Protein AF-A0A971BVF4-F1 (afdb_monomer_lite)

Structure (mmCIF, N/CA/C/O backbone):
data_AF-A0A971BVF4-F1
#
_entry.id   AF-A0A971BVF4-F1
#
loop_
_atom_site.group_PDB
_atom_site.id
_atom_site.type_symbol
_atom_site.label_atom_id
_atom_site.label_alt_id
_atom_site.label_comp_id
_atom_site.label_asym_id
_atom_site.label_entity_id
_atom_site.label_seq_id
_atom_site.pdbx_PDB_ins_code
_atom_site.Cartn_x
_atom_site.Cartn_y
_atom_site.Cartn_z
_atom_site.occupancy
_atom_site.B_iso_or_equiv
_atom_site.auth_seq_id
_atom_site.auth_comp_id
_atom_site.auth_asym_id
_atom_site.auth_atom_id
_atom_site.pdbx_PDB_model_num
ATOM 1 N N . MET A 1 1 ? 71.864 -18.886 -75.510 1.00 40.59 1 MET A N 1
ATOM 2 C CA . MET A 1 1 ? 71.860 -17.401 -75.535 1.00 40.59 1 MET A CA 1
ATOM 3 C C . MET A 1 1 ? 70.517 -16.907 -76.077 1.00 40.59 1 MET A C 1
ATOM 5 O O . MET A 1 1 ? 70.045 -17.516 -77.025 1.00 40.59 1 MET A O 1
ATOM 9 N N . LYS A 1 2 ? 69.995 -15.793 -75.513 1.00 36.41 2 LYS A N 1
ATOM 10 C CA . LYS A 1 2 ? 68.760 -15.009 -75.834 1.00 36.41 2 LYS A CA 1
ATOM 11 C C . LYS A 1 2 ? 67.453 -15.554 -75.195 1.00 36.41 2 LYS A C 1
ATOM 13 O O . LYS A 1 2 ? 66.981 -16.590 -75.629 1.00 36.41 2 LYS A O 1
ATOM 18 N N . ARG A 1 3 ? 66.976 -15.104 -74.014 1.00 38.75 3 ARG A N 1
ATOM 19 C CA . ARG A 1 3 ? 66.373 -13.823 -73.508 1.00 38.75 3 ARG A CA 1
ATOM 20 C C . ARG A 1 3 ? 64.924 -13.513 -73.981 1.00 38.75 3 ARG A C 1
ATOM 22 O O . ARG A 1 3 ? 64.780 -13.162 -75.140 1.00 38.75 3 ARG A O 1
ATOM 29 N N . PHE A 1 4 ? 63.984 -13.506 -73.000 1.00 39.56 4 PHE A N 1
ATOM 30 C CA . PHE A 1 4 ? 62.908 -12.510 -72.666 1.00 39.56 4 PHE A CA 1
ATOM 31 C C . PHE A 1 4 ? 61.810 -12.190 -73.731 1.00 39.56 4 PHE A C 1
ATOM 33 O O . PHE A 1 4 ? 62.137 -12.166 -74.902 1.00 39.56 4 PHE A O 1
ATOM 40 N N . ILE A 1 5 ? 60.504 -11.898 -73.516 1.00 43.62 5 ILE A N 1
ATOM 41 C CA . ILE A 1 5 ? 59.555 -11.421 -72.460 1.00 43.62 5 ILE A CA 1
ATOM 42 C C . ILE A 1 5 ? 58.116 -11.751 -72.960 1.00 43.62 5 ILE A C 1
ATOM 44 O O . ILE A 1 5 ? 57.929 -11.835 -74.171 1.00 43.62 5 ILE A O 1
ATOM 48 N N . GLY A 1 6 ? 57.080 -11.802 -72.098 1.00 34.62 6 GLY A N 1
ATOM 49 C CA . GLY A 1 6 ? 55.703 -11.499 -72.558 1.00 34.62 6 GLY A CA 1
ATOM 50 C C . GLY A 1 6 ? 54.519 -11.950 -71.691 1.00 34.62 6 GLY A C 1
ATOM 51 O O . GLY A 1 6 ? 54.042 -13.065 -71.814 1.00 34.62 6 GLY A O 1
ATOM 52 N N . PHE A 1 7 ? 54.015 -11.044 -70.855 1.00 43.62 7 PHE A N 1
ATOM 53 C CA . PHE A 1 7 ? 52.972 -11.187 -69.826 1.00 43.62 7 PHE A CA 1
ATOM 54 C C . PHE A 1 7 ? 51.521 -11.072 -70.374 1.00 43.62 7 PHE A C 1
ATOM 56 O O . PHE A 1 7 ? 51.298 -10.295 -71.298 1.00 43.62 7 PHE A O 1
ATOM 63 N N . ARG A 1 8 ? 50.542 -11.696 -69.678 1.00 43.84 8 ARG A N 1
ATOM 64 C CA . ARG A 1 8 ? 49.154 -11.234 -69.338 1.00 43.84 8 ARG A CA 1
ATOM 65 C C . ARG A 1 8 ? 48.013 -12.183 -69.732 1.00 43.84 8 ARG A C 1
ATOM 67 O O . ARG A 1 8 ? 47.685 -12.299 -70.905 1.00 43.84 8 ARG A O 1
ATOM 74 N N . LYS A 1 9 ? 47.300 -12.682 -68.707 1.00 42.84 9 LYS A N 1
ATOM 75 C CA . LYS A 1 9 ? 45.837 -12.521 -68.501 1.00 42.84 9 LYS A CA 1
ATOM 76 C C . LYS A 1 9 ? 45.394 -13.123 -67.141 1.00 42.84 9 LYS A C 1
ATOM 78 O O . LYS A 1 9 ? 45.068 -14.302 -67.091 1.00 42.84 9 LYS A O 1
ATOM 83 N N . PRO A 1 10 ? 45.295 -12.330 -66.054 1.00 46.53 10 PRO A N 1
ATOM 84 C CA . PRO A 1 10 ? 44.515 -12.691 -64.873 1.00 46.53 10 PRO A CA 1
ATOM 85 C C . PRO A 1 10 ? 43.363 -11.685 -64.717 1.00 46.53 10 PRO A C 1
ATOM 87 O O . PRO A 1 10 ? 43.455 -10.746 -63.939 1.00 46.53 10 PRO A O 1
ATOM 90 N N . ALA A 1 11 ? 42.305 -11.811 -65.522 1.00 51.66 11 ALA A N 1
ATOM 91 C CA . ALA A 1 11 ? 41.137 -10.917 -65.429 1.00 51.66 11 ALA A CA 1
ATOM 92 C C . ALA A 1 11 ? 39.846 -11.656 -65.034 1.00 51.66 11 ALA A C 1
ATOM 94 O O . ALA A 1 11 ? 38.976 -11.068 -64.403 1.00 51.66 11 ALA A O 1
ATOM 95 N N . ALA A 1 12 ? 39.734 -12.955 -65.333 1.00 48.94 12 ALA A N 1
ATOM 96 C CA . ALA A 1 12 ? 38.502 -13.712 -65.101 1.00 48.94 12 ALA A CA 1
ATOM 97 C C . ALA A 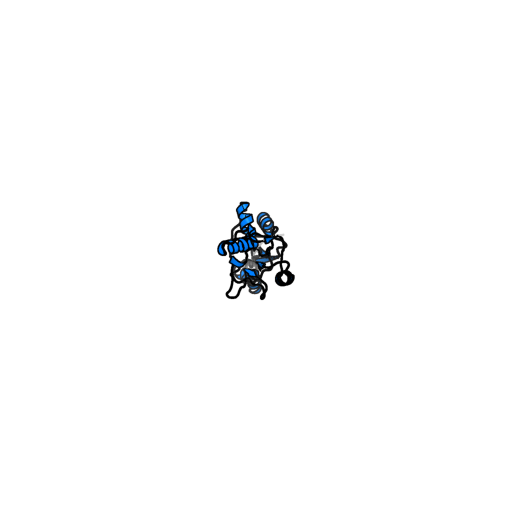1 12 ? 38.336 -14.206 -63.647 1.00 48.94 12 ALA A C 1
ATOM 99 O O . ALA A 1 12 ? 37.228 -14.176 -63.121 1.00 48.94 12 ALA A O 1
ATOM 100 N N . CYS A 1 13 ? 39.420 -14.580 -62.952 1.00 46.50 13 CYS A N 1
ATOM 101 C CA . CYS A 1 13 ? 39.338 -15.014 -61.546 1.00 46.50 13 CYS A CA 1
ATOM 102 C C . CYS A 1 13 ? 39.097 -13.864 -60.553 1.00 46.50 13 CYS A C 1
ATOM 104 O O . CYS A 1 13 ? 38.611 -14.105 -59.452 1.00 46.50 13 CYS A O 1
ATOM 106 N N . ALA A 1 14 ? 39.409 -12.620 -60.927 1.00 50.75 14 ALA A N 1
ATOM 107 C CA . ALA A 1 14 ? 39.262 -11.472 -60.032 1.00 50.75 14 ALA A CA 1
ATOM 108 C C . ALA A 1 14 ? 37.794 -11.029 -59.870 1.00 50.75 14 ALA A C 1
ATOM 110 O O . ALA A 1 14 ? 37.408 -10.591 -58.788 1.00 50.75 14 ALA A O 1
ATOM 111 N N . LEU A 1 15 ? 36.953 -11.191 -60.902 1.00 49.50 15 LEU A N 1
ATOM 112 C CA . LEU A 1 15 ? 35.537 -10.804 -60.826 1.00 49.50 15 LEU A CA 1
ATOM 113 C C . LEU A 1 15 ? 34.677 -11.791 -60.019 1.00 49.50 15 LEU A C 1
ATOM 115 O O . LEU A 1 15 ? 33.782 -11.361 -59.297 1.00 49.50 15 LEU A O 1
ATOM 119 N N . LEU A 1 16 ? 34.968 -13.094 -60.085 1.00 51.50 16 LEU A N 1
ATOM 120 C CA . LEU A 1 16 ? 34.249 -14.114 -59.304 1.00 51.50 16 LEU A CA 1
ATOM 121 C C . LEU A 1 16 ? 34.609 -14.067 -57.809 1.00 51.50 16 LEU A C 1
ATOM 123 O O . LEU A 1 16 ? 33.738 -14.253 -56.962 1.00 51.50 16 LEU A O 1
ATOM 127 N N . ALA A 1 17 ? 35.861 -13.734 -57.476 1.00 54.75 17 ALA A N 1
ATOM 128 C CA . ALA A 1 17 ? 36.283 -13.523 -56.091 1.00 54.75 17 ALA A CA 1
ATOM 129 C C . ALA A 1 17 ? 35.680 -12.243 -55.475 1.00 54.75 17 ALA A C 1
ATOM 131 O O . ALA A 1 17 ? 35.342 -12.230 -54.293 1.00 54.75 17 ALA A O 1
ATOM 132 N N . GLY A 1 18 ? 35.487 -11.186 -56.275 1.00 52.28 18 GLY A N 1
ATOM 133 C CA . GLY A 1 18 ? 34.887 -9.927 -55.817 1.00 52.28 18 GLY A CA 1
ATOM 134 C C . GLY A 1 18 ? 33.408 -10.051 -55.429 1.00 52.28 18 GLY A C 1
ATOM 135 O O . GLY A 1 18 ? 32.982 -9.462 -54.437 1.00 52.28 18 GLY A O 1
ATOM 136 N N . PHE A 1 19 ? 32.634 -10.864 -56.155 1.00 54.56 19 PHE A N 1
ATOM 137 C CA . PHE A 1 19 ? 31.208 -11.059 -55.866 1.00 54.56 19 PHE A CA 1
ATOM 138 C C . PHE A 1 19 ? 30.973 -11.956 -54.635 1.00 54.56 19 PHE A C 1
ATOM 140 O O . PHE A 1 19 ? 30.069 -11.701 -53.841 1.00 54.56 19 PHE A O 1
ATOM 147 N N . ALA A 1 20 ? 31.841 -12.950 -54.412 1.00 55.88 20 ALA A N 1
ATOM 148 C CA . ALA A 1 20 ? 31.806 -13.788 -53.211 1.00 55.88 20 ALA A CA 1
ATOM 149 C C . ALA A 1 20 ? 32.174 -13.007 -51.931 1.00 55.88 20 ALA A C 1
ATOM 151 O O . ALA A 1 20 ? 31.591 -13.248 -50.874 1.00 55.88 20 ALA A O 1
ATOM 152 N N . LEU A 1 21 ? 33.080 -12.023 -52.022 1.00 54.62 21 LEU A N 1
ATOM 153 C CA . LEU A 1 21 ? 33.442 -11.168 -50.884 1.00 54.62 21 LEU A CA 1
ATOM 154 C C . LEU A 1 21 ? 32.342 -10.149 -50.528 1.00 54.62 21 LEU A C 1
ATOM 156 O O . LEU A 1 21 ? 32.157 -9.842 -49.352 1.00 54.62 21 LEU A O 1
ATOM 160 N N . MET A 1 22 ? 31.572 -9.666 -51.511 1.00 53.41 22 MET A N 1
ATOM 161 C CA . MET A 1 22 ? 30.405 -8.804 -51.261 1.00 53.41 22 MET A CA 1
ATOM 162 C C . MET A 1 22 ? 29.230 -9.557 -50.620 1.00 5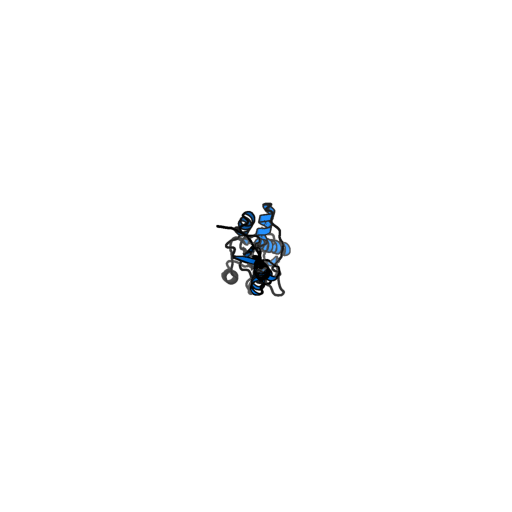3.41 22 MET A C 1
ATOM 164 O O . MET A 1 22 ? 28.523 -8.982 -49.794 1.00 53.41 22 MET A O 1
ATOM 168 N N . LEU A 1 23 ? 29.052 -10.846 -50.927 1.00 52.19 23 LEU A N 1
ATOM 169 C CA . LEU A 1 23 ? 28.037 -11.693 -50.286 1.00 52.19 23 LEU A CA 1
ATOM 170 C C . LEU A 1 23 ? 28.394 -12.055 -48.832 1.00 52.19 23 LEU A C 1
ATOM 172 O O . LEU A 1 23 ? 27.497 -12.110 -47.993 1.00 52.19 23 LEU A O 1
ATOM 176 N N . LEU A 1 24 ? 29.681 -12.211 -48.490 1.00 51.84 24 LEU A N 1
ATOM 177 C CA . LEU A 1 24 ? 30.106 -12.397 -47.091 1.00 51.84 24 LEU A CA 1
ATOM 178 C C . LEU A 1 24 ? 30.066 -11.103 -46.258 1.00 51.84 24 LEU A C 1
ATOM 180 O O . LEU A 1 24 ? 29.841 -11.168 -45.051 1.00 51.84 24 LEU A O 1
ATOM 184 N N . ALA A 1 25 ? 30.228 -9.929 -46.875 1.00 52.81 25 ALA A N 1
ATOM 185 C CA . ALA A 1 25 ? 30.119 -8.646 -46.173 1.00 52.81 25 ALA A CA 1
ATOM 186 C C . ALA A 1 25 ? 28.668 -8.291 -45.784 1.00 52.81 25 ALA A C 1
ATOM 188 O O . ALA A 1 25 ? 28.454 -7.588 -44.797 1.00 52.81 25 ALA A O 1
ATOM 189 N N . GLY A 1 26 ? 27.668 -8.811 -46.509 1.00 49.06 26 GLY A N 1
ATOM 190 C CA . GLY A 1 26 ? 26.247 -8.627 -46.184 1.00 49.06 26 GLY A CA 1
ATOM 191 C C . GLY A 1 26 ? 25.760 -9.450 -44.983 1.00 49.06 26 GLY A C 1
ATOM 192 O O . GLY A 1 26 ? 24.820 -9.042 -44.306 1.00 49.06 26 GLY A O 1
ATOM 193 N N . ALA A 1 27 ? 26.416 -10.573 -44.673 1.00 50.16 27 ALA A N 1
ATOM 194 C CA . ALA A 1 27 ? 26.034 -11.460 -43.568 1.00 50.16 27 ALA A CA 1
ATOM 195 C C . ALA A 1 27 ? 26.633 -11.053 -42.206 1.00 50.16 27 ALA A C 1
ATOM 197 O O . ALA A 1 27 ? 26.164 -11.499 -41.162 1.00 50.16 27 ALA A O 1
ATOM 198 N N . ALA A 1 28 ? 27.648 -10.182 -42.187 1.00 44.81 28 ALA A N 1
ATOM 199 C CA . ALA A 1 28 ? 28.342 -9.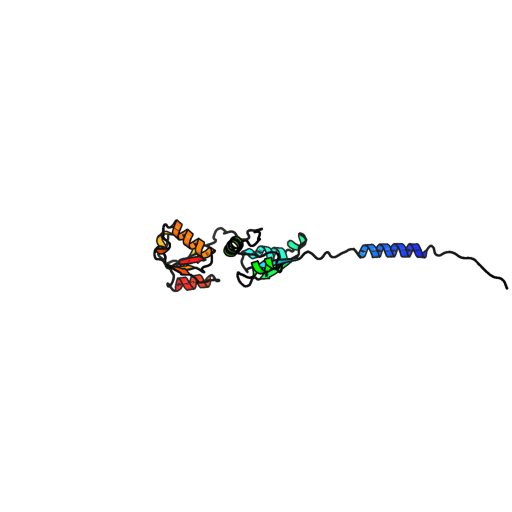783 -40.959 1.00 44.81 28 ALA A CA 1
ATOM 200 C C . ALA A 1 28 ? 27.649 -8.645 -40.180 1.00 44.81 28 ALA A C 1
ATOM 202 O O . ALA A 1 28 ? 28.113 -8.261 -39.108 1.00 44.81 28 ALA A O 1
ATOM 203 N N . CYS A 1 29 ? 26.538 -8.109 -40.694 1.00 44.50 29 CYS A N 1
ATOM 204 C CA . CYS A 1 29 ? 25.816 -6.995 -40.079 1.00 44.50 29 CYS A CA 1
ATOM 205 C C . CYS A 1 29 ? 24.433 -7.385 -39.538 1.00 44.50 29 CYS A C 1
ATOM 207 O O . CYS A 1 29 ? 23.559 -6.538 -39.402 1.00 44.50 29 CYS A O 1
ATOM 209 N N . THR A 1 30 ? 24.222 -8.639 -39.138 1.00 49.09 30 THR A N 1
ATOM 210 C CA . THR A 1 30 ? 23.215 -8.923 -38.105 1.00 49.09 30 THR A CA 1
ATOM 211 C C . THR A 1 30 ? 23.895 -8.757 -36.754 1.00 49.09 30 THR A C 1
ATOM 213 O O . THR A 1 30 ? 24.223 -9.718 -36.063 1.00 49.09 30 THR A O 1
ATOM 216 N N . ARG A 1 31 ? 24.173 -7.501 -36.388 1.00 50.69 31 ARG A N 1
ATOM 217 C CA . ARG A 1 31 ? 24.568 -7.169 -35.022 1.00 50.69 31 ARG A CA 1
ATOM 218 C C . ARG A 1 31 ? 23.340 -7.448 -34.169 1.00 50.69 31 ARG A C 1
ATOM 220 O O . ARG A 1 31 ? 22.417 -6.638 -34.159 1.00 50.69 31 ARG A O 1
ATOM 227 N N . ASN A 1 32 ? 23.302 -8.622 -33.539 1.00 58.59 32 ASN A N 1
ATOM 228 C CA . ASN A 1 32 ? 22.315 -8.945 -32.520 1.00 58.59 32 ASN A CA 1
ATOM 229 C C . ASN A 1 32 ? 22.484 -7.875 -31.438 1.00 58.59 32 ASN A C 1
ATOM 231 O O . ASN A 1 32 ? 23.474 -7.867 -30.706 1.00 58.59 32 ASN A O 1
ATOM 235 N N . LYS A 1 33 ? 21.646 -6.842 -31.496 1.00 71.31 33 LYS A N 1
ATOM 236 C CA . LYS A 1 33 ? 21.814 -5.639 -30.693 1.00 71.31 33 LYS A CA 1
ATOM 237 C C . LYS A 1 33 ? 21.341 -6.037 -29.306 1.00 71.31 33 LYS A C 1
ATOM 239 O O . LYS A 1 33 ? 20.139 -6.143 -29.090 1.00 71.31 33 LYS A O 1
ATOM 244 N N . GLU A 1 34 ? 22.285 -6.359 -28.422 1.00 84.38 34 GLU A N 1
ATOM 245 C CA . GLU A 1 34 ? 21.962 -6.673 -27.033 1.00 84.38 34 GLU A CA 1
ATOM 246 C C . GLU A 1 34 ? 21.104 -5.541 -26.477 1.00 84.38 34 GLU A C 1
ATOM 248 O O . GLU A 1 34 ? 21.482 -4.365 -26.531 1.00 84.38 34 GLU A O 1
ATOM 253 N N . LEU A 1 35 ? 19.899 -5.900 -26.036 1.00 90.81 35 LEU A N 1
ATOM 254 C CA . LEU A 1 35 ? 18.949 -4.927 -25.531 1.00 90.81 35 LEU A CA 1
ATOM 255 C C . LEU A 1 35 ? 19.504 -4.311 -24.240 1.00 90.81 35 LEU A C 1
ATOM 257 O O . LEU A 1 35 ? 20.046 -5.044 -23.404 1.00 90.81 35 LEU A O 1
ATOM 261 N N . PRO A 1 36 ? 19.359 -2.988 -24.045 1.00 94.62 36 PRO A N 1
ATOM 262 C CA . PRO A 1 36 ? 19.696 -2.358 -22.779 1.00 94.62 36 PRO A CA 1
ATOM 263 C C . PRO A 1 36 ? 18.920 -3.019 -21.637 1.00 94.62 36 PRO A C 1
ATOM 265 O O . PRO A 1 36 ? 17.723 -3.294 -21.751 1.00 94.62 36 PRO A O 1
ATOM 268 N N . VAL A 1 37 ? 19.628 -3.274 -20.537 1.00 94.44 37 VAL A N 1
ATOM 269 C CA . VAL A 1 37 ? 19.093 -3.981 -19.372 1.00 94.44 37 VAL A CA 1
ATOM 270 C C . VAL A 1 37 ? 18.600 -2.978 -18.343 1.00 94.44 37 VAL A C 1
ATOM 272 O O . VAL A 1 37 ? 19.369 -2.136 -17.880 1.00 94.44 37 VAL A O 1
ATOM 275 N N . VAL A 1 38 ? 17.335 -3.101 -17.958 1.00 94.38 38 VAL A N 1
ATOM 276 C CA . VAL A 1 38 ? 16.725 -2.361 -16.855 1.00 94.38 38 VAL A CA 1
ATOM 277 C C . VAL A 1 38 ? 16.592 -3.308 -15.669 1.00 94.38 38 VAL A C 1
ATOM 279 O O . VAL A 1 38 ? 15.795 -4.245 -15.699 1.00 94.38 38 VAL A O 1
ATOM 282 N N . ARG A 1 39 ? 17.378 -3.064 -14.617 1.00 93.69 39 ARG A N 1
ATOM 283 C CA . ARG A 1 39 ? 17.301 -3.825 -13.366 1.00 93.69 39 ARG A CA 1
ATOM 284 C C . ARG A 1 39 ? 16.235 -3.203 -12.472 1.00 93.69 39 ARG A C 1
ATOM 286 O O . ARG A 1 39 ? 16.376 -2.056 -12.039 1.00 93.69 39 ARG A O 1
ATOM 293 N N . LEU A 1 40 ? 15.166 -3.952 -12.229 1.00 91.94 40 LEU A N 1
ATOM 294 C CA . LEU A 1 40 ? 14.014 -3.540 -11.440 1.00 91.94 40 LEU A CA 1
ATOM 295 C C . LEU A 1 40 ? 13.934 -4.356 -10.153 1.00 91.94 40 LEU A C 1
ATOM 297 O O . LEU A 1 40 ? 14.108 -5.572 -10.161 1.00 91.94 40 LEU A O 1
ATOM 301 N N . ALA A 1 41 ? 13.639 -3.695 -9.041 1.00 90.50 41 ALA A N 1
ATOM 302 C CA . ALA A 1 41 ? 13.468 -4.361 -7.761 1.00 90.50 41 ALA A CA 1
ATOM 303 C C . ALA A 1 41 ? 11.989 -4.409 -7.332 1.00 90.50 41 ALA A C 1
ATOM 305 O O . ALA A 1 41 ? 11.289 -3.408 -7.471 1.00 90.50 41 ALA A O 1
ATOM 306 N N . TYR A 1 42 ? 11.503 -5.547 -6.825 1.00 87.94 42 TYR A N 1
ATOM 307 C CA . TYR A 1 42 ? 10.079 -5.767 -6.495 1.00 87.94 42 TYR A CA 1
ATOM 308 C C . TYR A 1 42 ? 9.872 -6.309 -5.071 1.00 87.94 42 TYR A C 1
ATOM 310 O O . TYR A 1 42 ? 10.786 -6.905 -4.499 1.00 87.94 42 TYR A O 1
ATOM 318 N N . THR A 1 43 ? 8.686 -6.118 -4.482 1.00 78.62 43 THR A N 1
ATOM 319 C CA . THR A 1 43 ? 8.412 -6.418 -3.057 1.00 78.62 43 THR A CA 1
ATOM 320 C C . THR A 1 43 ? 7.612 -7.700 -2.827 1.00 78.62 43 THR A C 1
ATOM 322 O O . THR A 1 43 ? 7.495 -8.139 -1.682 1.00 78.62 43 THR A O 1
ATOM 325 N N . ARG A 1 44 ? 7.164 -8.359 -3.906 1.00 79.56 44 ARG A N 1
ATOM 326 C CA . ARG A 1 44 ? 6.293 -9.547 -3.916 1.00 79.56 44 ARG A CA 1
ATOM 327 C C . ARG A 1 44 ? 4.853 -9.191 -3.517 1.00 79.56 44 ARG A C 1
ATOM 329 O O . ARG A 1 44 ? 4.227 -9.913 -2.746 1.00 79.56 44 ARG A O 1
ATOM 336 N N . SER A 1 45 ? 4.347 -8.084 -4.060 1.00 78.69 45 SER A N 1
ATOM 337 C CA . SER A 1 45 ? 2.929 -7.704 -4.018 1.00 78.69 45 SER A CA 1
ATOM 338 C C . SER A 1 45 ? 2.191 -8.226 -5.255 1.00 78.69 45 SER A C 1
ATOM 340 O O . SER A 1 45 ? 2.798 -8.480 -6.296 1.00 78.69 45 SER A O 1
ATOM 342 N N . ILE A 1 46 ? 0.863 -8.324 -5.169 1.00 82.19 46 ILE A N 1
ATOM 343 C CA . ILE A 1 46 ? 0.003 -8.519 -6.345 1.00 82.19 46 ILE A CA 1
ATOM 344 C C . ILE A 1 46 ? 0.176 -7.383 -7.368 1.00 82.19 46 ILE A C 1
ATOM 346 O O . ILE A 1 46 ? 0.044 -7.605 -8.568 1.00 82.19 46 ILE A O 1
ATOM 350 N N . ASP A 1 47 ? 0.559 -6.190 -6.910 1.00 84.69 47 ASP A N 1
ATOM 351 C CA . ASP A 1 47 ? 0.808 -5.028 -7.772 1.00 84.69 47 ASP A CA 1
ATOM 352 C C . ASP A 1 47 ? 2.045 -5.199 -8.671 1.00 84.69 47 ASP A C 1
ATOM 354 O O . ASP A 1 47 ? 2.200 -4.470 -9.649 1.00 84.69 47 ASP A O 1
ATOM 358 N N . ASP A 1 48 ? 2.915 -6.174 -8.376 1.00 88.56 48 ASP A N 1
ATOM 359 C CA . ASP A 1 48 ? 4.095 -6.482 -9.192 1.00 88.56 48 ASP A CA 1
ATOM 360 C C . ASP A 1 48 ? 3.742 -7.334 -10.429 1.00 88.56 48 ASP A C 1
ATOM 362 O O . ASP A 1 48 ? 4.556 -7.450 -11.351 1.00 88.56 48 ASP A O 1
ATOM 366 N N . LEU A 1 49 ? 2.538 -7.930 -10.476 1.00 90.69 49 LEU A N 1
ATOM 367 C CA . LEU A 1 49 ? 2.095 -8.843 -11.542 1.00 90.69 49 LEU A CA 1
ATOM 368 C C . LEU A 1 49 ? 2.302 -8.310 -12.970 1.00 90.69 49 LEU A C 1
ATOM 370 O O . LEU A 1 49 ? 2.756 -9.092 -13.810 1.00 90.69 49 LEU A O 1
ATOM 374 N N . PRO A 1 50 ? 2.031 -7.026 -13.287 1.00 91.25 50 PRO A N 1
ATOM 375 C CA . PRO A 1 50 ? 2.217 -6.515 -14.643 1.00 91.25 50 PRO A CA 1
ATOM 376 C C . PRO A 1 50 ? 3.649 -6.665 -15.172 1.00 91.25 50 PRO A C 1
ATOM 378 O O . PRO A 1 50 ? 3.830 -6.841 -16.375 1.00 91.25 50 PRO A O 1
ATOM 381 N N . PHE A 1 51 ? 4.670 -6.638 -14.305 1.00 92.88 51 PHE A N 1
ATOM 382 C CA . PHE A 1 51 ? 6.055 -6.838 -14.738 1.00 92.88 51 PHE A CA 1
ATOM 383 C C . PHE A 1 51 ? 6.324 -8.285 -15.149 1.00 92.88 51 PHE A C 1
ATOM 385 O O . PHE A 1 51 ? 6.953 -8.517 -16.179 1.00 92.88 51 PHE A O 1
ATOM 392 N N . PHE A 1 52 ? 5.802 -9.253 -14.392 1.00 93.75 52 PHE A N 1
ATOM 393 C CA . PHE A 1 52 ? 5.930 -10.672 -14.729 1.00 93.75 52 PHE A CA 1
ATOM 394 C C . PHE A 1 52 ? 5.224 -10.995 -16.045 1.00 93.75 52 PHE A C 1
ATOM 396 O O . PHE A 1 52 ? 5.831 -11.601 -16.924 1.00 93.75 52 PHE A O 1
ATOM 403 N N . VAL A 1 53 ? 3.990 -10.509 -16.218 1.00 94.88 53 VAL A N 1
ATOM 404 C CA . VAL A 1 53 ? 3.244 -10.663 -17.478 1.00 94.88 53 VAL A CA 1
ATOM 405 C C . VAL A 1 53 ? 3.997 -10.001 -18.631 1.00 94.88 53 VAL A C 1
ATOM 407 O O . VAL A 1 53 ? 4.161 -10.604 -19.685 1.00 94.88 53 VAL A O 1
ATOM 410 N N . GLY A 1 54 ? 4.515 -8.784 -18.436 1.00 95.31 54 GLY A N 1
ATOM 411 C CA . GLY A 1 54 ? 5.277 -8.078 -19.465 1.00 95.31 54 GLY A CA 1
ATOM 412 C C . GLY A 1 54 ? 6.557 -8.801 -19.892 1.00 95.31 54 GLY A C 1
ATOM 413 O O . GLY A 1 54 ? 6.921 -8.734 -21.064 1.00 95.31 54 GLY A O 1
ATOM 414 N N . MET A 1 55 ? 7.214 -9.512 -18.973 1.00 94.88 55 MET A N 1
ATOM 415 C CA . MET A 1 55 ? 8.363 -10.368 -19.280 1.00 94.88 55 MET A CA 1
ATOM 416 C C . MET A 1 55 ? 7.952 -11.655 -20.007 1.00 94.88 55 MET A C 1
ATOM 418 O O . MET A 1 55 ? 8.591 -12.032 -20.986 1.00 94.88 55 MET A O 1
ATOM 422 N N . GLU A 1 56 ? 6.893 -12.329 -19.555 1.00 96.00 56 GLU A N 1
ATOM 423 C CA . GLU A 1 56 ? 6.407 -13.579 -20.157 1.00 96.00 56 GLU A CA 1
ATOM 424 C C . GLU A 1 56 ? 5.907 -13.362 -21.596 1.00 96.00 56 GLU A C 1
ATOM 426 O O . GLU A 1 56 ? 6.280 -14.094 -22.514 1.00 96.00 56 GLU A O 1
ATOM 431 N N . GLU A 1 57 ? 5.160 -12.279 -21.809 1.00 97.44 57 GLU A N 1
ATOM 432 C CA . GLU A 1 57 ? 4.606 -11.859 -23.103 1.00 97.44 57 GLU A CA 1
ATOM 433 C C . GLU A 1 57 ? 5.615 -11.093 -23.983 1.00 97.44 57 GLU A C 1
ATOM 435 O O . GLU A 1 57 ? 5.281 -10.608 -25.070 1.00 97.44 57 GLU A O 1
ATOM 440 N N . LYS A 1 58 ? 6.867 -10.960 -23.523 1.00 95.94 58 LYS A N 1
ATOM 441 C CA . LYS A 1 58 ? 7.968 -10.258 -24.207 1.00 95.94 58 LYS A CA 1
ATOM 442 C C . LYS A 1 58 ? 7.643 -8.817 -24.616 1.00 95.94 58 LYS A C 1
ATOM 444 O O . LYS A 1 58 ? 8.089 -8.326 -25.659 1.00 95.94 58 LYS A O 1
ATOM 449 N N . LEU A 1 59 ? 6.810 -8.132 -23.833 1.00 97.19 59 LEU A N 1
ATOM 450 C CA . LEU A 1 59 ? 6.383 -6.761 -24.119 1.00 97.19 59 LEU A CA 1
ATOM 451 C C . LEU A 1 59 ? 7.557 -5.789 -24.002 1.00 97.19 59 LEU A C 1
ATOM 453 O O . LEU A 1 59 ? 7.688 -4.887 -24.822 1.00 97.19 59 LEU A O 1
ATOM 457 N N . PHE A 1 60 ? 8.449 -6.005 -23.036 1.00 95.88 60 PHE A N 1
ATOM 458 C CA . PHE A 1 60 ? 9.630 -5.167 -22.848 1.00 95.88 60 PHE A CA 1
ATOM 459 C C . PHE A 1 60 ? 10.621 -5.297 -24.009 1.00 95.88 60 PHE A C 1
ATOM 461 O O . PHE A 1 60 ? 11.097 -4.284 -24.525 1.00 95.88 60 PHE A O 1
ATOM 468 N N . GLU A 1 61 ? 10.877 -6.518 -24.487 1.00 95.12 61 GLU A N 1
ATOM 469 C CA . GLU A 1 61 ? 11.784 -6.747 -25.612 1.00 95.12 61 GLU A CA 1
ATOM 470 C C . GLU A 1 61 ? 11.244 -6.149 -26.910 1.00 95.12 61 GLU A C 1
ATOM 472 O O . GLU A 1 61 ? 12.019 -5.626 -27.713 1.00 95.12 61 GLU A O 1
ATOM 477 N N . ARG A 1 62 ? 9.918 -6.182 -27.106 1.00 95.62 62 ARG A N 1
ATOM 478 C CA . ARG A 1 62 ? 9.247 -5.520 -28.236 1.00 95.62 62 ARG A CA 1
ATOM 479 C C . ARG A 1 62 ? 9.435 -4.004 -28.218 1.00 95.62 62 ARG A C 1
ATOM 481 O O . ARG A 1 62 ? 9.589 -3.414 -29.282 1.00 95.62 62 ARG A O 1
ATOM 488 N N . GLU A 1 63 ? 9.490 -3.408 -27.031 1.00 95.50 63 GLU A N 1
ATOM 489 C CA . GLU A 1 63 ? 9.820 -1.992 -26.822 1.00 95.50 63 GLU A CA 1
ATOM 490 C C . GLU A 1 63 ? 11.342 -1.729 -26.776 1.00 95.50 63 GLU A C 1
ATOM 492 O O . GLU A 1 63 ? 11.789 -0.607 -26.541 1.00 95.50 63 GLU A O 1
ATOM 497 N N . GLY A 1 64 ? 12.169 -2.749 -27.032 1.00 95.38 64 GLY A N 1
ATOM 498 C CA . GLY A 1 64 ? 13.616 -2.609 -27.171 1.00 95.38 64 GLY A CA 1
ATOM 499 C C . GLY A 1 64 ? 14.393 -2.551 -25.855 1.00 95.38 64 GLY A C 1
ATOM 500 O O . GLY A 1 64 ? 15.518 -2.050 -25.848 1.00 95.38 64 GLY A O 1
ATOM 501 N N . VAL A 1 65 ? 13.841 -3.067 -24.754 1.00 95.56 65 VAL A N 1
ATOM 502 C CA . VAL A 1 65 ? 14.520 -3.158 -23.450 1.00 95.56 65 VAL A CA 1
ATOM 503 C C . VAL A 1 65 ? 14.418 -4.569 -22.874 1.00 95.56 65 VAL A C 1
ATOM 505 O O . VAL A 1 65 ? 13.464 -5.292 -23.131 1.00 95.56 65 VAL A O 1
ATOM 508 N N . ARG A 1 66 ? 15.397 -4.982 -22.069 1.00 94.69 66 ARG A N 1
ATOM 509 C CA . ARG A 1 66 ? 15.342 -6.244 -21.319 1.00 94.69 66 ARG A CA 1
ATOM 510 C C . ARG A 1 66 ? 15.198 -5.939 -19.839 1.00 94.69 66 ARG A C 1
ATOM 512 O O . ARG A 1 66 ? 16.001 -5.186 -19.295 1.00 94.69 66 ARG A O 1
ATOM 519 N N . VAL A 1 67 ? 14.198 -6.517 -19.184 1.00 95.19 67 VAL A N 1
ATOM 520 C CA . VAL A 1 67 ? 13.970 -6.313 -17.748 1.00 95.19 67 VAL A CA 1
ATOM 521 C C . VAL A 1 67 ? 14.560 -7.479 -16.963 1.00 95.19 67 VAL A C 1
ATOM 523 O O . VAL A 1 67 ? 14.324 -8.641 -17.284 1.00 95.19 67 VAL A O 1
ATOM 526 N N . GLU A 1 68 ? 15.333 -7.166 -15.927 1.00 93.56 68 GLU A N 1
ATOM 527 C CA . GLU A 1 68 ? 15.799 -8.128 -14.928 1.00 93.56 68 GLU A CA 1
ATOM 528 C C . GLU A 1 68 ? 15.195 -7.756 -13.576 1.00 93.56 68 GLU A C 1
ATOM 530 O O . GLU A 1 68 ? 15.361 -6.626 -13.115 1.00 93.56 68 GLU A O 1
ATOM 535 N N . MET A 1 69 ? 14.490 -8.695 -12.941 1.00 91.38 69 MET A N 1
ATOM 536 C CA . MET A 1 69 ? 13.815 -8.452 -11.667 1.00 91.38 69 MET A CA 1
ATOM 537 C C . MET A 1 69 ? 14.555 -9.089 -10.493 1.00 91.38 69 MET A C 1
ATOM 539 O O . MET A 1 69 ? 14.778 -10.299 -10.469 1.00 91.38 69 MET A O 1
ATOM 543 N N . THR A 1 70 ? 14.843 -8.285 -9.472 1.00 89.12 70 THR A N 1
ATOM 544 C CA . THR A 1 70 ? 15.415 -8.746 -8.201 1.00 89.12 70 THR A CA 1
ATOM 545 C C . THR A 1 70 ? 14.430 -8.493 -7.072 1.00 89.12 70 THR A C 1
ATOM 547 O O . THR A 1 70 ? 13.878 -7.404 -6.934 1.00 89.12 70 THR A O 1
ATOM 550 N N . ARG A 1 71 ? 14.197 -9.491 -6.221 1.00 84.38 71 ARG A N 1
ATOM 551 C CA . ARG A 1 71 ? 13.335 -9.296 -5.054 1.00 84.38 71 ARG A CA 1
ATOM 552 C C . ARG A 1 71 ? 14.043 -8.411 -4.029 1.00 84.38 71 ARG A C 1
ATOM 554 O O . ARG A 1 71 ? 15.161 -8.713 -3.622 1.00 84.38 71 ARG A O 1
ATOM 561 N N . LEU A 1 72 ? 13.364 -7.370 -3.562 1.00 76.19 72 LEU A N 1
ATOM 562 C CA . LEU A 1 72 ? 13.789 -6.584 -2.412 1.00 76.19 72 LEU A CA 1
ATOM 563 C C . LEU A 1 72 ? 13.538 -7.377 -1.132 1.00 76.19 72 LEU A C 1
ATOM 565 O O . LEU A 1 72 ? 12.407 -7.746 -0.814 1.00 76.19 72 LEU A O 1
ATOM 569 N N . THR A 1 73 ? 14.603 -7.620 -0.377 1.00 64.44 73 THR A N 1
ATOM 570 C CA . THR A 1 73 ? 14.520 -8.115 0.997 1.00 64.44 73 THR A CA 1
ATOM 571 C C . THR A 1 73 ? 14.732 -6.932 1.941 1.00 64.44 73 THR A C 1
ATOM 573 O O . THR A 1 73 ? 15.865 -6.509 2.165 1.00 64.44 73 THR A O 1
ATOM 576 N N . GLY A 1 74 ? 13.639 -6.371 2.464 1.00 58.91 74 GLY A N 1
ATOM 577 C CA . GLY A 1 74 ? 13.656 -5.261 3.426 1.00 58.91 74 GLY A CA 1
ATOM 578 C C . GLY A 1 74 ? 13.590 -3.852 2.811 1.00 58.91 74 GLY A C 1
ATOM 579 O O . GLY A 1 74 ? 14.031 -3.612 1.685 1.00 58.91 74 GLY A O 1
ATOM 580 N N . ASN A 1 75 ? 13.046 -2.907 3.589 1.00 54.47 75 ASN A N 1
ATOM 581 C CA . ASN A 1 75 ? 12.636 -1.563 3.146 1.00 54.47 75 ASN A CA 1
ATOM 582 C C . ASN A 1 75 ? 13.783 -0.599 2.779 1.00 54.47 75 ASN A C 1
ATOM 584 O O . ASN A 1 75 ? 13.559 0.352 2.035 1.00 54.47 75 ASN A O 1
ATOM 588 N N . THR A 1 76 ? 15.005 -0.820 3.271 1.00 57.06 76 THR A N 1
ATOM 589 C CA . THR A 1 76 ? 16.150 0.102 3.111 1.00 57.06 76 THR A CA 1
ATOM 590 C C . THR A 1 76 ? 17.050 -0.202 1.905 1.00 57.06 76 THR A C 1
ATOM 592 O O . THR A 1 76 ? 17.938 0.588 1.587 1.00 57.06 76 THR A O 1
ATOM 595 N N . SER A 1 77 ? 16.828 -1.316 1.199 1.00 69.06 77 SER A N 1
ATOM 596 C CA . SER A 1 77 ? 17.729 -1.799 0.138 1.00 69.06 77 SER A CA 1
ATOM 597 C C . SER A 1 77 ? 17.529 -1.116 -1.225 1.00 69.06 77 SER A C 1
ATOM 599 O O . SER A 1 77 ? 18.500 -0.891 -1.948 1.00 69.06 77 SER A O 1
ATOM 601 N N . ALA A 1 78 ? 16.297 -0.719 -1.561 1.00 76.56 78 ALA A N 1
ATOM 602 C CA . ALA A 1 78 ? 15.962 -0.159 -2.873 1.00 76.56 78 ALA A CA 1
ATOM 603 C C . ALA A 1 78 ? 16.641 1.190 -3.140 1.00 76.56 78 ALA A C 1
ATOM 605 O O . ALA A 1 78 ? 17.254 1.397 -4.184 1.00 76.56 78 ALA A O 1
ATOM 606 N N . LEU A 1 79 ? 16.560 2.109 -2.177 1.00 78.50 79 LEU A N 1
ATOM 607 C CA . LEU A 1 79 ? 17.061 3.469 -2.353 1.00 78.50 79 LEU A CA 1
ATOM 608 C C . LEU A 1 79 ? 18.585 3.500 -2.479 1.00 78.50 79 LEU A C 1
ATOM 610 O O . LEU A 1 79 ? 19.121 4.149 -3.374 1.00 78.50 79 LEU A O 1
ATOM 614 N N . ALA A 1 80 ? 19.272 2.721 -1.639 1.00 80.25 80 ALA A N 1
ATOM 615 C CA . ALA A 1 80 ? 20.712 2.530 -1.736 1.00 80.25 80 ALA A CA 1
ATOM 616 C C . ALA A 1 80 ? 21.114 1.917 -3.088 1.00 80.25 80 ALA A C 1
ATOM 618 O O . ALA A 1 80 ? 22.092 2.362 -3.684 1.00 80.25 80 ALA A O 1
ATOM 619 N N . GLY A 1 81 ? 20.345 0.946 -3.595 1.00 83.31 81 GLY A N 1
ATOM 620 C CA . GLY A 1 81 ? 20.580 0.337 -4.904 1.00 83.31 81 GLY A CA 1
ATOM 621 C C . GLY A 1 81 ? 20.432 1.325 -6.065 1.00 83.31 81 GLY A C 1
ATOM 622 O O . GLY A 1 81 ? 21.266 1.327 -6.968 1.00 83.31 81 GLY A O 1
ATOM 623 N N . VAL A 1 82 ? 19.428 2.210 -6.022 1.00 83.00 82 VAL A N 1
ATOM 624 C CA . VAL A 1 82 ? 19.271 3.289 -7.015 1.00 83.00 82 VAL A CA 1
ATOM 625 C C . VAL A 1 82 ? 20.440 4.273 -6.933 1.00 83.00 82 VAL A C 1
ATOM 627 O O . VAL A 1 82 ? 21.036 4.604 -7.954 1.00 83.00 82 VAL A O 1
ATOM 630 N N . MET A 1 83 ? 20.830 4.693 -5.724 1.00 82.06 83 MET A N 1
ATOM 631 C CA . MET A 1 83 ? 21.955 5.618 -5.524 1.00 82.06 83 MET A CA 1
ATOM 632 C C . MET A 1 83 ? 23.301 5.040 -5.989 1.00 82.06 83 MET A C 1
ATOM 634 O O . MET A 1 83 ? 24.154 5.788 -6.462 1.00 82.06 83 MET A O 1
ATOM 638 N N . ARG A 1 84 ? 23.498 3.721 -5.868 1.00 86.62 84 ARG A N 1
ATOM 639 C CA . ARG A 1 84 ? 24.695 3.001 -6.344 1.00 86.62 84 ARG A CA 1
ATOM 640 C C . ARG A 1 84 ? 24.632 2.613 -7.823 1.00 86.62 84 ARG A C 1
ATOM 642 O O . ARG A 1 84 ? 25.626 2.130 -8.353 1.00 86.62 84 ARG A O 1
ATOM 649 N N . ASN A 1 85 ? 23.497 2.844 -8.488 1.00 85.44 85 ASN A N 1
ATOM 650 C CA . ASN A 1 85 ? 23.202 2.391 -9.851 1.00 85.44 85 ASN A CA 1
ATOM 651 C C . ASN A 1 85 ? 23.205 0.849 -10.020 1.00 85.44 85 ASN A C 1
ATOM 653 O O . ASN A 1 85 ? 23.319 0.319 -11.133 1.00 85.44 85 ASN A O 1
ATOM 657 N N . ASP A 1 86 ? 23.024 0.117 -8.918 1.00 87.81 86 ASP A N 1
ATOM 658 C CA . ASP A 1 86 ? 22.848 -1.339 -8.911 1.00 87.81 86 ASP A CA 1
ATOM 659 C C . ASP A 1 86 ? 21.480 -1.723 -9.490 1.00 87.81 86 ASP A C 1
ATOM 661 O O . ASP A 1 86 ? 21.348 -2.758 -10.138 1.00 87.81 86 ASP A O 1
ATOM 665 N N . ILE A 1 87 ? 20.472 -0.863 -9.329 1.00 90.00 87 ILE A N 1
ATOM 666 C CA . ILE A 1 87 ? 19.140 -0.982 -9.936 1.00 90.00 87 ILE A CA 1
ATOM 667 C C . ILE A 1 87 ? 18.718 0.356 -10.547 1.00 90.00 87 ILE A C 1
ATOM 669 O O . ILE A 1 87 ? 19.134 1.414 -10.082 1.00 90.00 87 ILE A O 1
ATOM 673 N N . GLN A 1 88 ? 17.886 0.315 -11.587 1.00 90.31 88 GLN A N 1
ATOM 674 C CA . GLN A 1 88 ? 17.361 1.513 -12.256 1.00 90.31 88 GLN A CA 1
ATOM 675 C C . GLN A 1 88 ? 15.974 1.906 -11.741 1.00 90.31 88 GLN A C 1
ATOM 677 O O . GLN A 1 88 ? 15.615 3.080 -11.781 1.00 90.31 88 GLN A O 1
ATOM 682 N N . ALA A 1 89 ? 15.191 0.936 -11.265 1.00 90.25 89 ALA A N 1
ATOM 683 C CA . ALA A 1 89 ? 13.847 1.160 -10.749 1.00 90.25 89 ALA A CA 1
ATOM 684 C C . ALA A 1 89 ? 13.544 0.220 -9.580 1.00 90.25 89 ALA A C 1
ATOM 686 O O . ALA A 1 89 ? 14.106 -0.871 -9.475 1.00 90.25 89 ALA A O 1
ATOM 687 N N . ALA A 1 90 ? 12.628 0.631 -8.713 1.00 88.62 90 ALA A N 1
ATOM 688 C CA . ALA A 1 90 ? 12.131 -0.195 -7.626 1.00 88.62 90 ALA A CA 1
ATOM 689 C C . ALA A 1 90 ? 10.647 0.074 -7.394 1.00 88.62 90 ALA A C 1
ATOM 691 O O . ALA A 1 90 ? 10.210 1.226 -7.434 1.00 88.62 90 ALA A O 1
ATOM 692 N N . VAL A 1 91 ? 9.895 -0.981 -7.099 1.00 88.06 91 VAL A N 1
ATOM 693 C CA . VAL A 1 91 ? 8.565 -0.865 -6.508 1.00 88.06 91 VAL A CA 1
ATOM 694 C C . VAL A 1 91 ? 8.752 -0.539 -5.034 1.00 88.06 91 VAL A C 1
ATOM 696 O O . VAL A 1 91 ? 9.361 -1.300 -4.283 1.00 88.06 91 VAL A O 1
ATOM 699 N N . ILE A 1 92 ? 8.270 0.632 -4.633 1.00 82.44 92 ILE A N 1
ATOM 700 C CA . ILE A 1 92 ? 8.373 1.142 -3.267 1.00 82.44 92 ILE A CA 1
ATOM 701 C C . ILE A 1 92 ? 7.001 1.612 -2.789 1.00 82.44 92 ILE A C 1
ATOM 703 O O . ILE A 1 92 ? 6.187 2.081 -3.583 1.00 82.44 92 ILE A O 1
ATOM 707 N N . GLY A 1 93 ? 6.747 1.486 -1.489 1.00 79.38 93 GLY A N 1
ATOM 708 C CA . GLY A 1 93 ? 5.529 1.993 -0.866 1.00 79.38 93 GLY A CA 1
ATOM 709 C C . GLY A 1 93 ? 5.601 3.491 -0.558 1.00 79.38 93 GLY A C 1
ATOM 710 O O . GLY A 1 93 ? 6.669 4.111 -0.581 1.00 79.38 93 GLY A O 1
ATOM 711 N N . LEU A 1 94 ? 4.450 4.068 -0.202 1.00 78.19 94 LEU A N 1
ATOM 712 C CA . LEU A 1 94 ? 4.341 5.463 0.241 1.00 78.19 94 LEU A CA 1
ATOM 713 C C . LEU A 1 94 ? 5.315 5.837 1.377 1.00 78.19 94 LEU A C 1
ATOM 715 O O . LEU A 1 94 ? 5.930 6.899 1.271 1.00 78.19 94 LEU A O 1
ATOM 719 N N . PRO A 1 95 ? 5.541 5.010 2.423 1.00 76.06 95 PRO A N 1
ATOM 720 C CA . PRO A 1 95 ? 6.481 5.354 3.491 1.00 76.06 95 PRO A CA 1
ATOM 721 C C . PRO A 1 95 ? 7.901 5.615 2.975 1.00 76.06 95 PRO A C 1
ATOM 723 O O . PRO A 1 95 ? 8.561 6.556 3.416 1.00 76.06 95 PRO A O 1
ATOM 726 N N . GLN A 1 96 ? 8.366 4.820 2.005 1.00 77.50 96 GLN A N 1
ATOM 727 C CA . GLN A 1 96 ? 9.676 5.002 1.383 1.00 77.50 96 GLN A CA 1
ATOM 728 C C . GLN A 1 96 ? 9.728 6.268 0.521 1.00 77.50 96 GLN A C 1
ATOM 730 O O . GLN A 1 96 ? 10.743 6.961 0.539 1.00 77.50 96 GLN A O 1
ATOM 735 N N . VAL A 1 97 ? 8.642 6.598 -0.190 1.00 83.75 97 VAL A N 1
ATOM 736 C CA . VAL A 1 97 ? 8.540 7.847 -0.965 1.00 83.75 97 VAL A CA 1
ATOM 737 C C . VAL A 1 97 ? 8.649 9.061 -0.039 1.00 83.75 97 VAL A C 1
ATOM 739 O O . VAL A 1 97 ? 9.455 9.952 -0.301 1.00 83.75 97 VAL A O 1
ATOM 742 N N . TYR A 1 98 ? 7.910 9.071 1.076 1.00 80.25 98 TYR A N 1
ATOM 743 C CA . TYR A 1 98 ? 8.000 10.143 2.072 1.00 80.25 98 TYR A CA 1
ATOM 744 C C . TYR A 1 98 ? 9.390 10.235 2.703 1.00 80.25 98 TYR A C 1
ATOM 746 O O . TYR A 1 98 ? 9.930 11.331 2.840 1.00 80.25 98 TYR A O 1
ATOM 754 N N . SER A 1 99 ? 9.996 9.096 3.052 1.00 79.38 99 SER A N 1
ATOM 755 C CA . SER A 1 99 ? 11.348 9.061 3.619 1.00 79.38 99 SER A CA 1
ATOM 756 C C . SER A 1 99 ? 12.393 9.621 2.646 1.00 79.38 99 SER A C 1
ATOM 758 O O . SER A 1 99 ? 13.215 10.452 3.035 1.00 79.38 99 SER A O 1
ATOM 760 N N . ALA A 1 100 ? 12.325 9.232 1.370 1.00 82.62 100 ALA A N 1
ATOM 761 C CA . ALA A 1 100 ? 13.213 9.739 0.329 1.00 82.62 100 ALA A CA 1
ATOM 762 C C . ALA A 1 100 ? 13.026 11.246 0.098 1.00 82.62 100 ALA A C 1
ATOM 764 O O . ALA A 1 100 ? 14.015 11.969 -0.011 1.00 82.62 100 ALA A O 1
ATOM 765 N N . ALA A 1 101 ? 11.778 11.731 0.094 1.00 85.38 101 ALA A N 1
ATOM 766 C CA . ALA A 1 101 ? 11.475 13.155 -0.020 1.00 85.38 101 ALA A CA 1
ATOM 767 C C . ALA A 1 101 ? 12.021 13.957 1.174 1.00 85.38 101 ALA A C 1
ATOM 769 O O . ALA A 1 101 ? 12.688 14.971 0.976 1.00 85.38 101 ALA A O 1
ATOM 770 N N . GLY A 1 102 ? 11.814 13.478 2.406 1.00 84.81 102 GLY A N 1
ATOM 771 C CA . GLY A 1 102 ? 12.319 14.129 3.620 1.00 84.81 102 GLY A CA 1
ATOM 772 C C . GLY A 1 102 ? 13.849 14.198 3.690 1.00 84.81 102 GLY A C 1
ATOM 773 O O . GLY A 1 102 ? 14.399 15.143 4.247 1.00 84.81 102 GLY A O 1
ATOM 774 N N . GLN A 1 103 ? 14.543 13.234 3.079 1.00 85.06 103 GLN A N 1
ATOM 775 C CA . GLN A 1 103 ? 16.008 13.198 2.973 1.00 85.06 103 GLN A CA 1
ATOM 776 C C . GLN A 1 103 ? 16.550 13.881 1.704 1.00 85.06 103 GLN A C 1
ATOM 778 O O . GLN A 1 103 ? 17.754 13.845 1.463 1.00 85.06 103 GLN A O 1
ATOM 783 N N . SER A 1 104 ? 15.690 14.501 0.885 1.00 85.94 104 SER A N 1
ATOM 784 C CA . SER A 1 104 ? 16.062 15.112 -0.403 1.00 85.94 104 SER A CA 1
ATOM 785 C C . SER A 1 104 ? 16.792 14.156 -1.362 1.00 85.94 104 SER A C 1
ATOM 787 O O . SER A 1 104 ? 17.677 14.565 -2.115 1.00 85.94 104 SER A O 1
ATOM 789 N N . ILE A 1 105 ? 16.435 12.869 -1.346 1.00 83.38 105 ILE A N 1
ATOM 790 C CA . ILE A 1 105 ? 17.035 11.872 -2.237 1.00 83.38 105 ILE A CA 1
ATOM 791 C C . ILE A 1 105 ? 16.378 12.006 -3.621 1.00 83.38 105 ILE A C 1
ATOM 793 O O . ILE A 1 105 ? 15.147 11.998 -3.705 1.00 83.38 105 ILE A O 1
ATOM 797 N N . PRO A 1 106 ? 17.156 12.138 -4.716 1.00 84.19 106 PRO A N 1
ATOM 798 C CA . PRO A 1 106 ? 16.635 12.513 -6.031 1.00 84.19 106 PRO A CA 1
ATOM 799 C C . PRO A 1 106 ? 15.966 11.330 -6.747 1.00 84.19 106 PRO A C 1
ATOM 801 O O . PRO A 1 106 ? 16.478 10.806 -7.735 1.00 84.19 106 PRO A O 1
ATOM 804 N N . ILE A 1 107 ? 14.809 10.898 -6.248 1.00 85.12 107 ILE A N 1
ATOM 805 C CA . ILE A 1 107 ? 13.973 9.879 -6.889 1.00 85.12 107 ILE A CA 1
ATOM 806 C C . ILE A 1 107 ? 12.831 10.510 -7.685 1.00 85.12 107 ILE A C 1
ATOM 808 O O . ILE A 1 107 ? 12.367 11.610 -7.387 1.00 85.12 107 ILE A O 1
ATOM 812 N N . LYS A 1 108 ? 12.335 9.776 -8.685 1.00 89.25 108 LYS A N 1
ATOM 813 C CA . LYS A 1 108 ? 11.147 10.143 -9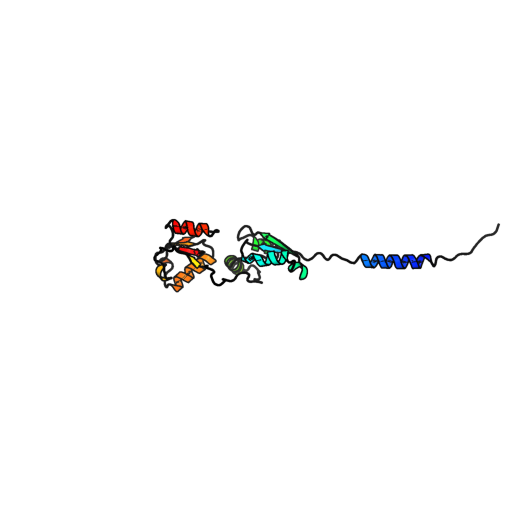.458 1.00 89.25 108 LYS A CA 1
ATOM 814 C C . LYS A 1 108 ? 10.130 9.008 -9.418 1.00 89.25 108 LYS A C 1
ATOM 816 O O . LYS A 1 108 ? 10.452 7.880 -9.778 1.00 89.25 108 LYS A O 1
ATOM 821 N N . VAL A 1 109 ? 8.896 9.321 -9.029 1.00 89.81 109 VAL A N 1
ATOM 822 C CA . VAL A 1 109 ? 7.757 8.402 -9.169 1.00 89.81 109 VAL A CA 1
ATOM 823 C C . VAL A 1 109 ? 7.285 8.462 -10.621 1.00 89.81 109 VAL A C 1
ATOM 825 O O . VAL A 1 109 ? 6.916 9.530 -11.107 1.00 89.81 109 VAL A O 1
ATOM 828 N N . VAL A 1 110 ? 7.352 7.335 -11.331 1.00 91.31 110 VAL A N 1
ATOM 829 C CA . VAL A 1 110 ? 7.034 7.255 -12.772 1.00 91.31 110 VAL A CA 1
ATOM 830 C C . VAL A 1 110 ? 5.747 6.492 -13.072 1.00 91.31 110 VAL A C 1
ATOM 832 O O . VAL A 1 110 ? 5.170 6.677 -14.139 1.00 91.31 110 VAL A O 1
ATOM 835 N N . ALA A 1 111 ? 5.292 5.654 -12.142 1.00 89.00 111 ALA A N 1
ATOM 836 C CA . ALA A 1 111 ? 4.078 4.866 -12.274 1.00 89.00 111 ALA A CA 1
ATOM 837 C C . ALA A 1 111 ? 3.472 4.588 -10.895 1.00 89.00 111 ALA A C 1
ATOM 839 O O . ALA A 1 111 ? 4.190 4.477 -9.901 1.00 89.00 111 ALA A O 1
ATOM 840 N N . TRP A 1 112 ? 2.149 4.451 -10.867 1.00 86.94 112 TRP A N 1
ATOM 841 C CA . TRP A 1 112 ? 1.380 4.000 -9.714 1.00 86.94 112 TRP A CA 1
ATOM 842 C C . TRP A 1 112 ? 0.723 2.666 -10.084 1.00 86.94 112 TRP A C 1
ATOM 844 O O . TRP A 1 112 ? -0.073 2.621 -11.021 1.00 86.94 112 TRP A O 1
ATOM 854 N N . LEU A 1 113 ? 1.125 1.578 -9.421 1.00 83.88 113 LEU A N 1
ATOM 855 C CA . LEU A 1 113 ? 0.860 0.210 -9.894 1.00 83.88 113 LEU A CA 1
ATOM 856 C C . LEU A 1 113 ? -0.418 -0.415 -9.327 1.00 83.88 113 LEU A C 1
ATOM 858 O O . LEU A 1 113 ? -1.041 -1.231 -9.997 1.00 83.88 113 LEU A O 1
ATOM 862 N N . GLY A 1 114 ? -0.817 -0.016 -8.121 1.00 76.06 114 GLY A N 1
ATOM 863 C CA . GLY A 1 114 ? -1.973 -0.578 -7.428 1.00 76.06 114 GLY A CA 1
ATOM 864 C C . GLY A 1 114 ? -3.114 0.421 -7.328 1.00 76.06 114 GLY A C 1
ATOM 865 O O . GLY A 1 114 ? -2.902 1.607 -7.105 1.00 76.06 114 GLY A O 1
ATOM 866 N N . ARG A 1 115 ? -4.357 -0.032 -7.447 1.00 73.31 115 ARG A N 1
ATOM 867 C CA . ARG A 1 115 ? -5.527 0.763 -7.052 1.00 73.31 115 ARG A CA 1
ATOM 868 C C . ARG A 1 115 ? -6.475 -0.119 -6.270 1.00 73.31 115 ARG A C 1
ATOM 870 O O . ARG A 1 115 ? -6.643 -1.286 -6.607 1.00 73.31 115 ARG A O 1
ATOM 877 N N . THR A 1 116 ? -7.119 0.453 -5.263 1.00 70.38 116 THR A N 1
ATOM 878 C CA . THR A 1 116 ? -8.205 -0.219 -4.555 1.00 70.38 116 THR A CA 1
ATOM 879 C C . THR A 1 116 ? -9.288 -0.580 -5.568 1.00 70.38 116 THR A C 1
ATOM 881 O O . THR A 1 116 ? -9.812 0.290 -6.268 1.00 70.38 116 THR A O 1
ATOM 884 N N . HIS A 1 117 ? -9.590 -1.870 -5.685 1.00 72.12 117 HIS A N 1
ATOM 885 C CA . HIS A 1 117 ? -10.661 -2.355 -6.542 1.00 72.12 117 HIS A CA 1
ATOM 886 C C . HIS A 1 117 ? -11.974 -2.392 -5.748 1.00 72.12 117 HIS A C 1
ATOM 888 O O . HIS A 1 117 ? -11.953 -2.477 -4.517 1.00 72.12 117 HIS A O 1
ATOM 894 N N . PRO A 1 118 ? -13.142 -2.331 -6.413 1.00 75.44 118 PRO A N 1
ATOM 895 C CA . PRO A 1 118 ? -14.407 -2.591 -5.737 1.00 75.44 118 PRO A CA 1
ATOM 896 C C . PRO A 1 118 ? -14.352 -3.940 -5.003 1.00 75.44 118 PRO A C 1
ATOM 898 O O . PRO A 1 118 ? -14.006 -4.954 -5.604 1.00 75.44 118 PRO A O 1
ATOM 901 N N . GLY A 1 119 ? -14.661 -3.940 -3.704 1.00 68.38 119 GLY A N 1
ATOM 902 C CA . GLY A 1 119 ? -14.563 -5.128 -2.845 1.00 68.38 119 GLY A CA 1
ATOM 903 C C . GLY A 1 119 ? -13.202 -5.340 -2.169 1.00 68.38 119 GLY A C 1
ATOM 904 O O . GLY A 1 119 ? -13.042 -6.303 -1.426 1.00 68.38 119 GLY A O 1
ATOM 905 N N . THR A 1 120 ? -12.218 -4.460 -2.376 1.00 70.44 120 THR A N 1
ATOM 906 C CA . THR A 1 120 ? -11.003 -4.448 -1.554 1.00 70.44 120 THR A CA 1
ATOM 907 C C . THR A 1 120 ? -11.332 -3.904 -0.162 1.00 70.44 120 THR A C 1
ATOM 909 O O . THR A 1 120 ? -11.800 -2.776 -0.021 1.00 70.44 120 THR A O 1
ATOM 912 N N . HIS A 1 121 ? -11.051 -4.696 0.870 1.00 68.56 121 HIS A N 1
ATOM 913 C CA . HIS A 1 121 ? -11.262 -4.334 2.272 1.00 68.56 121 HIS A CA 1
ATOM 914 C C . HIS A 1 121 ? -9.941 -3.909 2.927 1.00 68.56 121 HIS A C 1
ATOM 916 O O . HIS A 1 121 ? -9.487 -4.555 3.865 1.00 68.56 121 HIS A O 1
ATOM 922 N N . CYS A 1 122 ? -9.310 -2.851 2.410 1.00 76.88 122 CYS A N 1
ATOM 923 C CA . CYS A 1 122 ? -8.164 -2.229 3.079 1.00 76.88 122 CYS A CA 1
ATOM 924 C C . CYS A 1 122 ? -8.668 -1.203 4.095 1.00 76.88 122 CYS A C 1
ATOM 926 O O . CYS A 1 122 ? -9.429 -0.305 3.728 1.00 76.88 122 CYS A O 1
ATOM 928 N N . GLY A 1 123 ? -8.252 -1.312 5.352 1.00 84.38 123 GLY A N 1
ATOM 929 C CA . GLY A 1 123 ? -8.669 -0.380 6.393 1.00 84.38 123 GLY A CA 1
ATOM 930 C C . GLY A 1 123 ? -8.593 -0.963 7.794 1.00 84.38 123 GLY A C 1
ATOM 931 O O . GLY A 1 123 ? -7.715 -1.761 8.109 1.00 84.38 123 GLY A O 1
ATOM 932 N N . LEU A 1 124 ? -9.515 -0.527 8.650 1.00 90.88 124 LEU A N 1
ATOM 933 C CA . LEU A 1 124 ? -9.651 -1.034 10.010 1.00 90.88 124 LEU A CA 1
ATOM 934 C C . LEU A 1 124 ? -10.482 -2.315 10.006 1.00 90.88 124 LEU A C 1
ATOM 936 O O . LEU A 1 124 ? -11.594 -2.345 9.482 1.00 90.88 124 LEU A O 1
ATOM 940 N N . HIS A 1 125 ? -9.943 -3.364 10.614 1.00 91.69 125 HIS A N 1
ATOM 941 C CA . HIS A 1 125 ? -10.613 -4.646 10.780 1.00 91.69 125 HIS A CA 1
ATOM 942 C C . HIS A 1 125 ? -10.872 -4.889 12.258 1.00 91.69 125 HIS A C 1
ATOM 944 O O . HIS A 1 125 ? -9.997 -4.696 13.105 1.00 91.69 125 HIS A O 1
ATOM 950 N N . VAL A 1 126 ? -12.081 -5.349 12.553 1.00 93.88 126 VAL A N 1
ATOM 951 C CA . VAL A 1 126 ? -12.541 -5.711 13.894 1.00 93.88 126 VAL A CA 1
ATOM 952 C C . VAL A 1 126 ? -13.124 -7.115 13.860 1.00 93.88 126 VAL A C 1
ATOM 954 O O . VAL A 1 126 ? -13.428 -7.658 12.793 1.00 93.88 126 VAL A O 1
ATOM 957 N N . ARG A 1 127 ? -13.301 -7.736 15.028 1.00 92.56 127 ARG A N 1
ATOM 958 C CA . ARG A 1 127 ? -14.058 -8.990 15.078 1.00 92.56 127 ARG A CA 1
ATOM 959 C C . ARG A 1 127 ? -15.517 -8.738 14.710 1.00 92.56 127 ARG A C 1
ATOM 961 O O . ARG A 1 127 ? -16.089 -7.722 15.086 1.00 92.56 127 ARG A O 1
ATOM 968 N N . LYS A 1 128 ? -16.147 -9.724 14.071 1.00 90.19 128 LYS A N 1
ATOM 969 C CA . LYS A 1 128 ? -17.573 -9.676 13.709 1.00 90.19 128 LYS A CA 1
ATOM 970 C C . LYS A 1 128 ? -18.506 -9.446 14.909 1.00 90.19 128 LYS A C 1
ATOM 972 O O . LYS A 1 128 ? -19.586 -8.900 14.736 1.00 90.19 128 LYS A O 1
ATOM 977 N N . ASP A 1 129 ? -18.118 -9.910 16.092 1.00 91.12 129 ASP A N 1
ATOM 978 C CA . ASP A 1 129 ? -18.881 -9.783 17.337 1.00 91.12 129 ASP A CA 1
ATOM 979 C C . ASP A 1 129 ? -18.487 -8.551 18.172 1.00 91.12 129 ASP A C 1
ATOM 981 O O . ASP A 1 129 ? -19.012 -8.361 19.269 1.00 91.12 129 ASP A O 1
ATOM 985 N N . ALA A 1 130 ? -17.553 -7.724 17.690 1.00 92.88 130 ALA A N 1
ATOM 986 C CA . ALA A 1 130 ? -17.144 -6.515 18.387 1.00 92.88 130 ALA A CA 1
ATOM 987 C C . ALA A 1 130 ? -18.218 -5.420 18.241 1.00 92.88 130 ALA A C 1
ATOM 989 O O . ALA A 1 130 ? -18.718 -5.200 17.139 1.00 92.88 130 ALA A O 1
ATOM 990 N N . PRO A 1 131 ? -18.549 -4.685 19.318 1.00 93.62 131 PRO A N 1
ATOM 991 C CA . PRO A 1 131 ? -19.457 -3.544 19.254 1.00 93.62 131 PRO A CA 1
ATOM 992 C C . PRO A 1 131 ? -18.712 -2.300 18.738 1.00 93.62 131 PRO A C 1
ATOM 994 O O . PRO A 1 131 ? -18.508 -1.346 19.484 1.00 93.62 131 PRO A O 1
ATOM 997 N N . ILE A 1 132 ? -18.210 -2.364 17.503 1.00 96.38 132 ILE A N 1
ATOM 998 C CA . ILE A 1 132 ? -17.497 -1.278 16.816 1.00 96.38 132 ILE A CA 1
ATOM 999 C C . ILE A 1 132 ? -18.108 -1.178 15.422 1.00 96.38 132 ILE A C 1
ATOM 1001 O O . ILE A 1 132 ? -17.848 -2.033 14.573 1.00 96.38 132 ILE A O 1
ATOM 1005 N N . TYR A 1 133 ? -18.946 -0.170 15.216 1.00 94.50 133 TYR A N 1
ATOM 1006 C CA . TYR A 1 133 ? -19.707 0.021 13.982 1.00 94.50 133 TYR A CA 1
ATOM 1007 C C . TYR A 1 133 ? -19.331 1.322 13.279 1.00 94.50 133 TYR A C 1
ATOM 1009 O O . TYR A 1 133 ? -19.363 1.369 12.051 1.00 94.50 133 TYR A O 1
ATOM 1017 N N . ASP A 1 134 ? -18.892 2.322 14.044 1.00 95.69 134 ASP A N 1
ATOM 1018 C CA . ASP A 1 134 ? -18.521 3.641 13.543 1.00 95.69 134 ASP A CA 1
ATOM 1019 C C . ASP A 1 134 ? -17.125 4.066 14.023 1.00 95.69 134 ASP A C 1
ATOM 1021 O O . ASP A 1 134 ? -16.535 3.485 14.935 1.00 95.69 134 ASP A O 1
ATOM 1025 N N . LEU A 1 135 ? -16.568 5.112 13.407 1.00 96.69 135 LEU A N 1
ATOM 1026 C CA . LEU A 1 135 ? -15.238 5.619 13.770 1.00 96.69 135 LEU A CA 1
ATOM 1027 C C . LEU A 1 135 ? -15.195 6.223 15.186 1.00 96.69 135 LEU A C 1
ATOM 1029 O O . LEU A 1 135 ? -14.148 6.199 15.830 1.00 96.69 135 LEU A O 1
ATOM 1033 N N . GLU A 1 136 ? -16.327 6.710 15.702 1.00 97.50 136 GLU A N 1
ATOM 1034 C CA . GLU A 1 136 ? -16.463 7.188 17.087 1.00 97.50 136 GLU A CA 1
ATOM 1035 C C . GLU A 1 136 ? -16.219 6.066 18.115 1.00 97.50 136 GLU A C 1
ATOM 1037 O O . GLU A 1 136 ? -15.652 6.303 19.189 1.00 97.50 136 GLU A O 1
ATOM 1042 N N . ASP A 1 137 ? -16.568 4.820 17.767 1.00 97.62 137 ASP A N 1
ATOM 1043 C CA . ASP A 1 137 ? -16.410 3.651 18.637 1.00 97.62 137 ASP A CA 1
ATOM 1044 C C . ASP A 1 137 ? -14.944 3.284 18.876 1.00 97.62 137 ASP A C 1
ATOM 1046 O O . ASP A 1 137 ? -14.652 2.487 19.773 1.00 97.62 137 ASP A O 1
ATOM 1050 N N . LEU A 1 138 ? -14.004 3.868 18.123 1.00 97.44 138 LEU A N 1
ATOM 1051 C CA . LEU A 1 138 ? -12.564 3.703 18.339 1.00 97.44 138 LEU A CA 1
ATOM 1052 C C . LEU A 1 138 ? -12.103 4.279 19.684 1.00 97.44 138 LEU A C 1
ATOM 1054 O O . LEU A 1 138 ? -11.035 3.911 20.182 1.00 97.44 138 LEU A O 1
ATOM 1058 N N . ARG A 1 139 ? -12.925 5.124 20.319 1.00 97.56 139 ARG A N 1
ATOM 1059 C CA . ARG A 1 139 ? -12.682 5.637 21.666 1.00 97.56 139 ARG A CA 1
ATOM 1060 C C . ARG A 1 139 ? -12.500 4.494 22.670 1.00 97.56 139 ARG A C 1
ATOM 1062 O O . ARG A 1 139 ? -13.327 3.588 22.811 1.00 97.56 139 ARG A O 1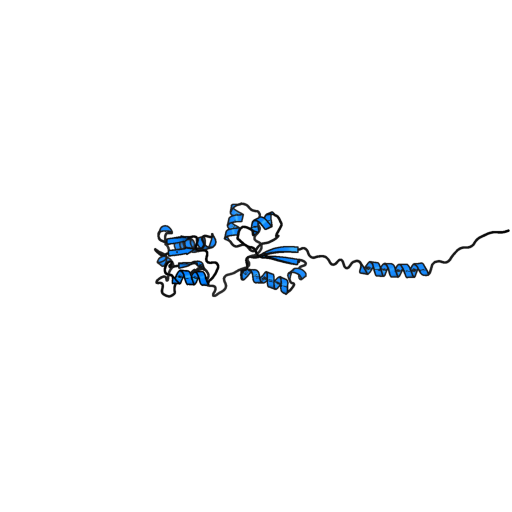
ATOM 1069 N N . GLY A 1 140 ? -11.376 4.539 23.372 1.00 96.81 140 GLY A N 1
ATOM 1070 C CA . GLY A 1 140 ? -10.941 3.566 24.366 1.00 96.81 140 GLY A CA 1
ATOM 1071 C C . GLY A 1 140 ? -10.493 2.217 23.799 1.00 96.81 140 GLY A C 1
ATOM 1072 O O . GLY A 1 140 ? -10.199 1.319 24.587 1.00 96.81 140 GLY A O 1
ATOM 1073 N N . LYS A 1 141 ? -10.453 2.032 22.471 1.00 97.38 141 LYS A N 1
ATOM 1074 C CA . LYS A 1 141 ? -10.112 0.743 21.848 1.00 97.38 141 LYS A CA 1
ATOM 1075 C C . LYS A 1 141 ? -8.612 0.561 21.687 1.00 97.38 141 LYS A C 1
ATOM 1077 O O . LYS A 1 141 ? -7.863 1.521 21.509 1.00 97.38 141 LYS A O 1
ATOM 1082 N N . ARG A 1 142 ? -8.182 -0.702 21.723 1.00 95.94 142 ARG A N 1
ATOM 1083 C CA . ARG A 1 142 ? -6.799 -1.123 21.484 1.00 95.94 142 ARG A CA 1
ATOM 1084 C C . ARG A 1 142 ? -6.591 -1.362 20.000 1.00 95.94 142 ARG A C 1
ATOM 1086 O O . ARG A 1 142 ? -7.118 -2.330 19.449 1.00 95.94 142 ARG A O 1
ATOM 1093 N N . ILE A 1 143 ? -5.825 -0.483 19.370 1.00 94.44 143 ILE A N 1
ATOM 1094 C CA . ILE A 1 143 ? -5.604 -0.468 17.925 1.00 94.44 143 ILE A CA 1
ATOM 1095 C C . ILE A 1 143 ? -4.169 -0.904 17.654 1.00 94.44 143 ILE A C 1
ATOM 1097 O O . ILE A 1 143 ? -3.225 -0.188 17.983 1.00 94.44 143 ILE A O 1
ATOM 1101 N N . ALA A 1 144 ? -3.997 -2.084 17.071 1.00 91.75 144 ALA A N 1
ATOM 1102 C CA . ALA A 1 144 ? -2.691 -2.613 16.708 1.00 91.75 144 ALA A CA 1
ATOM 1103 C C . ALA A 1 144 ? -2.254 -2.133 15.326 1.00 91.75 144 ALA A C 1
ATOM 1105 O O . ALA A 1 144 ? -2.997 -2.260 14.350 1.00 91.75 144 ALA A O 1
ATOM 1106 N N . VAL A 1 145 ? -1.024 -1.623 15.247 1.00 87.38 145 VAL A N 1
ATOM 1107 C CA . VAL A 1 145 ? -0.425 -1.124 14.006 1.00 87.38 145 VAL A CA 1
ATOM 1108 C C . VAL A 1 145 ? 1.017 -1.610 13.852 1.00 87.38 145 VAL A C 1
ATOM 1110 O O . VAL A 1 145 ? 1.765 -1.721 14.829 1.00 87.38 145 VAL A O 1
ATOM 1113 N N . SER A 1 146 ? 1.438 -1.832 12.608 1.00 77.94 146 SER A N 1
ATOM 1114 C CA . SER A 1 146 ? 2.819 -2.176 12.235 1.00 77.94 146 SER A CA 1
ATOM 1115 C C . SER A 1 146 ? 3.820 -1.073 12.588 1.00 77.94 146 SER A C 1
ATOM 1117 O O . SER A 1 146 ? 4.984 -1.353 12.854 1.00 77.94 146 SER A O 1
ATOM 1119 N N . GLY A 1 147 ? 3.369 0.184 12.659 1.00 74.44 147 GLY A N 1
ATOM 1120 C CA . GLY A 1 147 ? 4.183 1.331 13.074 1.00 74.44 147 GLY A CA 1
ATOM 1121 C C . GLY A 1 147 ? 4.870 2.068 11.922 1.00 74.44 147 GLY A C 1
ATOM 1122 O O . GLY A 1 147 ? 5.466 3.121 12.149 1.00 74.44 147 GLY A O 1
ATOM 1123 N N . ASP A 1 148 ? 4.748 1.572 10.690 1.00 75.94 148 ASP A N 1
ATOM 1124 C CA . ASP A 1 148 ? 5.124 2.308 9.484 1.00 75.94 148 ASP A CA 1
ATOM 1125 C C . ASP A 1 148 ? 4.197 3.514 9.229 1.00 75.94 148 ASP A C 1
ATOM 1127 O O . ASP A 1 148 ? 3.132 3.673 9.830 1.00 75.94 148 ASP A O 1
ATOM 1131 N N . VAL A 1 149 ? 4.612 4.391 8.315 1.00 78.12 149 VAL A N 1
ATOM 1132 C CA . VAL A 1 149 ? 3.893 5.640 8.027 1.00 78.12 149 VAL A CA 1
ATOM 1133 C C . VAL A 1 149 ? 2.470 5.377 7.524 1.00 78.12 149 VAL A C 1
ATOM 1135 O O . VAL A 1 149 ? 1.563 6.097 7.930 1.00 78.12 149 VAL A O 1
ATOM 1138 N N . SER A 1 150 ? 2.241 4.350 6.699 1.00 79.06 150 SER A N 1
ATOM 1139 C CA . SER A 1 150 ? 0.913 4.069 6.143 1.00 79.06 150 SER A CA 1
ATOM 1140 C C . SER A 1 150 ? -0.059 3.642 7.231 1.00 79.06 150 SER A C 1
ATOM 1142 O O . SER A 1 150 ? -1.144 4.213 7.331 1.00 79.06 150 SER A O 1
ATOM 1144 N N . SER A 1 151 ? 0.343 2.695 8.084 1.00 82.56 151 SER A N 1
ATOM 1145 C CA . SER A 1 151 ? -0.518 2.226 9.173 1.00 82.56 151 SER A CA 1
ATOM 1146 C C . SER A 1 151 ? -0.867 3.358 10.143 1.00 82.56 151 SER A C 1
ATOM 1148 O O . SER A 1 151 ? -2.025 3.539 10.513 1.00 82.56 151 SER A O 1
ATOM 1150 N N . ARG A 1 152 ? 0.111 4.205 10.480 1.00 85.06 152 ARG A N 1
ATOM 1151 C CA . ARG A 1 152 ? -0.118 5.391 11.315 1.00 85.06 152 ARG A CA 1
ATOM 1152 C C . ARG A 1 152 ? -1.093 6.364 10.657 1.00 85.06 152 ARG A C 1
ATOM 1154 O O . ARG A 1 152 ? -2.048 6.772 11.308 1.00 85.06 152 ARG A O 1
ATOM 1161 N N . MET A 1 153 ? -0.879 6.715 9.387 1.00 86.69 153 MET A N 1
ATOM 1162 C CA . MET A 1 153 ? -1.763 7.638 8.665 1.00 86.69 153 MET A CA 1
ATOM 1163 C C . MET A 1 153 ? -3.212 7.148 8.671 1.00 86.69 153 MET A C 1
ATOM 1165 O O . MET A 1 153 ? -4.101 7.935 8.973 1.00 86.69 153 MET A O 1
ATOM 1169 N N . VAL A 1 154 ? -3.448 5.857 8.412 1.00 89.62 154 VAL A N 1
ATOM 1170 C CA . VAL A 1 154 ? -4.805 5.286 8.406 1.00 89.62 154 VAL A CA 1
ATOM 1171 C C . VAL A 1 154 ? -5.474 5.414 9.777 1.00 89.62 154 VAL A C 1
ATOM 1173 O O . VAL A 1 154 ? -6.611 5.874 9.840 1.00 89.62 154 VAL A O 1
ATOM 1176 N N . VAL A 1 155 ? -4.785 5.073 10.877 1.00 92.06 155 VAL A N 1
ATOM 1177 C CA . VAL A 1 155 ? -5.374 5.204 12.226 1.00 92.06 155 VAL A CA 1
ATOM 1178 C C . VAL A 1 155 ? -5.661 6.653 12.577 1.00 92.06 155 VAL A C 1
ATOM 1180 O O . VAL A 1 155 ? -6.771 6.955 12.999 1.00 92.06 155 VAL A O 1
ATOM 1183 N N . TYR A 1 156 ? -4.691 7.555 12.413 1.00 92.44 156 TYR A N 1
ATOM 1184 C CA . TYR A 1 156 ? -4.894 8.954 12.796 1.00 92.44 156 TYR A CA 1
ATOM 1185 C C . TYR A 1 156 ? -5.994 9.614 11.963 1.00 92.44 156 TYR A C 1
ATOM 1187 O O . TYR A 1 156 ? -6.815 10.336 12.519 1.00 92.44 156 TYR A O 1
ATOM 1195 N N . GLN A 1 157 ? -6.072 9.300 10.667 1.00 93.19 157 GLN A N 1
ATOM 1196 C CA . GLN A 1 157 ? -7.146 9.785 9.805 1.00 93.19 157 GLN A CA 1
ATOM 1197 C C . GLN A 1 157 ? -8.518 9.253 10.239 1.00 93.19 157 GLN A C 1
ATOM 1199 O O . GLN A 1 157 ? -9.496 9.998 10.214 1.00 93.19 157 GLN A O 1
ATOM 1204 N N . ALA A 1 158 ? -8.599 7.980 10.636 1.00 94.94 158 ALA A N 1
ATOM 1205 C CA . ALA A 1 158 ? -9.832 7.369 11.121 1.00 94.94 158 ALA A CA 1
ATOM 1206 C C . ALA A 1 158 ? -10.290 7.974 12.459 1.00 94.94 158 ALA A C 1
ATOM 1208 O O . ALA A 1 158 ? -11.471 8.268 12.627 1.00 94.94 158 ALA A O 1
ATOM 1209 N N . LEU A 1 159 ? -9.357 8.211 13.386 1.00 96.50 159 LEU A N 1
ATOM 1210 C CA . LEU A 1 159 ? -9.639 8.869 14.664 1.00 96.50 159 LEU A CA 1
ATOM 1211 C C . LEU A 1 159 ? -10.129 10.307 14.458 1.00 96.50 159 LEU A C 1
ATOM 1213 O O . LEU A 1 159 ? -11.139 10.693 15.041 1.00 96.50 159 LEU A O 1
ATOM 1217 N N . GLU A 1 160 ? -9.475 11.070 13.578 1.00 97.06 160 GLU A N 1
ATOM 1218 C CA . GLU A 1 160 ? -9.885 12.434 13.230 1.00 97.06 160 GLU A CA 1
ATOM 1219 C C . GLU A 1 160 ? -11.301 12.469 12.638 1.00 97.06 160 GLU A C 1
ATOM 1221 O O . GLU A 1 160 ? -12.139 13.252 13.083 1.00 97.06 160 GLU A O 1
ATOM 1226 N N . GLN A 1 161 ? -11.603 11.582 11.683 1.00 96.75 161 GLN A N 1
ATOM 1227 C CA . GLN A 1 161 ? -12.936 11.483 11.075 1.00 96.75 161 GLN A CA 1
ATOM 1228 C C . GLN A 1 161 ? -14.019 11.047 12.072 1.00 96.75 161 GLN A C 1
ATOM 1230 O O . GLN A 1 161 ? -15.170 11.445 11.924 1.00 96.75 161 GLN A O 1
ATOM 1235 N N . GLY A 1 162 ? -13.656 10.258 13.085 1.00 96.81 162 GLY A N 1
ATOM 1236 C CA . GLY A 1 162 ? -14.535 9.876 14.190 1.00 96.81 162 GLY A CA 1
ATOM 1237 C C . GLY A 1 162 ? -14.571 10.874 15.351 1.00 96.81 162 GLY A C 1
ATOM 1238 O O . GLY A 1 162 ? -15.162 10.566 16.380 1.00 96.81 162 GLY A O 1
ATOM 1239 N N . GLY A 1 163 ? -13.896 12.027 15.268 1.00 97.62 163 GLY A N 1
ATOM 1240 C CA . GLY A 1 163 ? -13.831 12.982 16.384 1.00 97.62 163 GLY A CA 1
ATOM 1241 C C . GLY A 1 163 ? -13.210 12.405 17.669 1.00 97.62 163 GLY A C 1
ATOM 1242 O O . GLY A 1 163 ? -13.527 12.843 18.780 1.00 97.62 163 GLY A O 1
ATOM 1243 N N . VAL A 1 164 ? -12.349 11.393 17.544 1.00 97.88 164 VAL A N 1
ATOM 1244 C CA . VAL A 1 164 ? -11.651 10.743 18.658 1.00 97.88 164 VAL A CA 1
ATOM 1245 C C . VAL A 1 164 ? -10.252 11.341 18.768 1.00 97.88 164 VAL A C 1
ATOM 1247 O O . VAL A 1 164 ? -9.479 11.302 17.813 1.00 97.88 164 VAL A O 1
ATOM 1250 N N . ALA A 1 165 ? -9.906 11.901 19.931 1.00 96.44 165 ALA A N 1
ATOM 1251 C CA . ALA A 1 165 ? -8.541 12.360 20.164 1.00 96.44 165 ALA A CA 1
ATOM 1252 C C . ALA A 1 165 ? -7.594 11.152 20.212 1.00 96.44 165 ALA A C 1
ATOM 1254 O O . ALA A 1 165 ? -7.970 10.073 20.675 1.00 96.44 165 ALA A O 1
ATOM 1255 N N . ALA A 1 166 ? -6.358 11.316 19.744 1.00 92.75 166 ALA A N 1
ATOM 1256 C CA . ALA A 1 166 ? -5.400 10.214 19.691 1.00 92.75 166 ALA A CA 1
ATOM 1257 C C . ALA A 1 166 ? -5.128 9.599 21.073 1.00 92.75 166 ALA A C 1
ATOM 1259 O O . ALA A 1 166 ? -4.908 8.396 21.181 1.00 92.75 166 ALA A O 1
ATOM 1260 N N . GLU A 1 167 ? -5.179 10.421 22.119 1.00 95.44 167 GLU A N 1
ATOM 1261 C CA . GLU A 1 167 ? -4.967 10.041 23.515 1.00 95.44 167 GLU A CA 1
ATOM 1262 C C . GLU A 1 167 ? -6.133 9.220 24.079 1.00 95.44 167 GLU A C 1
ATOM 1264 O O . GLU A 1 167 ? -5.958 8.471 25.040 1.00 95.44 167 GLU A O 1
ATOM 1269 N N . ASP A 1 168 ? -7.311 9.327 23.461 1.00 97.06 168 ASP A N 1
ATOM 1270 C CA . ASP A 1 168 ? -8.494 8.563 23.835 1.00 97.06 168 ASP A CA 1
ATOM 1271 C C . ASP A 1 168 ? -8.498 7.156 23.219 1.00 97.06 168 ASP A C 1
ATOM 1273 O O . ASP A 1 168 ? -9.386 6.365 23.529 1.00 97.06 168 ASP A O 1
ATOM 1277 N N . ALA A 1 169 ? -7.529 6.814 22.364 1.00 96.19 169 ALA A N 1
ATOM 1278 C CA . ALA A 1 169 ? -7.348 5.481 21.794 1.00 96.19 169 ALA A CA 1
ATOM 1279 C C . ALA A 1 169 ? -6.039 4.840 22.286 1.00 96.19 169 ALA A C 1
ATOM 1281 O O . ALA A 1 169 ? -5.025 5.499 22.499 1.00 96.19 169 ALA A O 1
ATO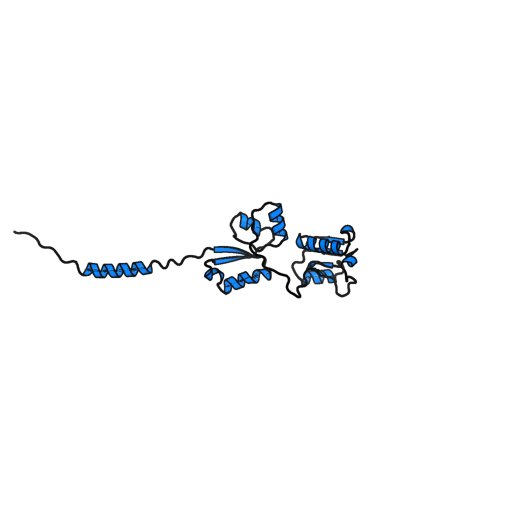M 1282 N N . GLN A 1 170 ? -6.031 3.515 22.440 1.00 95.25 170 GLN A N 1
ATOM 1283 C CA . GLN A 1 170 ? -4.844 2.770 22.869 1.00 95.25 170 GLN A CA 1
ATOM 1284 C C . GLN A 1 170 ? -4.103 2.225 21.643 1.00 95.25 170 GLN A C 1
ATOM 1286 O O . GLN A 1 170 ? -4.308 1.081 21.234 1.00 95.25 170 GLN A O 1
ATOM 1291 N N . ILE A 1 171 ? -3.250 3.048 21.031 1.00 92.81 171 ILE A N 1
ATOM 1292 C CA . ILE A 1 171 ? -2.473 2.654 19.846 1.00 92.81 171 ILE A CA 1
ATOM 1293 C C . ILE A 1 171 ? -1.269 1.797 20.266 1.00 92.81 171 ILE A C 1
ATOM 1295 O O . ILE A 1 171 ? -0.353 2.267 20.939 1.00 92.81 171 ILE A O 1
ATOM 1299 N N . ILE A 1 172 ? -1.252 0.537 19.832 1.00 90.38 172 ILE A N 1
ATOM 1300 C CA . ILE A 1 172 ? -0.186 -0.435 20.089 1.00 90.38 172 ILE A CA 1
ATOM 1301 C C . ILE A 1 172 ? 0.702 -0.514 18.844 1.00 90.38 172 ILE A C 1
ATOM 1303 O O . ILE A 1 172 ? 0.298 -1.046 17.810 1.00 90.38 172 ILE A O 1
ATOM 1307 N N . LEU A 1 173 ? 1.915 0.031 18.945 1.00 83.75 173 LEU A N 1
ATOM 1308 C CA . LEU A 1 173 ? 2.898 0.056 17.857 1.00 83.75 173 LEU A CA 1
ATOM 1309 C C . LEU A 1 173 ? 3.723 -1.240 17.795 1.00 83.75 173 LEU A C 1
ATOM 1311 O O . LEU A 1 173 ? 3.974 -1.874 18.818 1.00 83.75 173 LEU A O 1
ATOM 1315 N N . GLY A 1 174 ? 4.229 -1.567 16.603 1.00 70.00 174 GLY A N 1
ATOM 1316 C CA . GLY A 1 174 ? 5.245 -2.606 16.400 1.00 70.00 174 GLY A CA 1
ATOM 1317 C C . GLY A 1 174 ? 4.695 -4.025 16.257 1.00 70.00 174 GLY A C 1
ATOM 1318 O O . GLY A 1 174 ? 5.463 -4.984 16.281 1.00 70.00 174 GLY A O 1
ATOM 1319 N N . LEU A 1 175 ? 3.379 -4.172 16.089 1.00 70.25 175 LEU A N 1
ATOM 1320 C CA . LEU A 1 175 ? 2.768 -5.439 15.699 1.00 70.25 175 LEU A CA 1
ATOM 1321 C C . LEU A 1 175 ? 2.814 -5.544 14.175 1.00 70.25 175 LEU A C 1
ATOM 1323 O O . LEU A 1 175 ? 1.845 -5.236 13.484 1.00 70.25 175 LEU A O 1
ATOM 1327 N N . GLU A 1 176 ? 3.978 -5.918 13.646 1.00 68.00 176 GLU A N 1
ATOM 1328 C CA . GLU A 1 176 ? 4.142 -6.167 12.216 1.00 68.00 176 GLU A CA 1
ATOM 1329 C C . GLU A 1 176 ? 3.442 -7.479 11.847 1.00 68.00 176 GLU A C 1
ATOM 1331 O O . GLU A 1 176 ? 3.859 -8.567 12.243 1.00 68.00 176 GLU A O 1
ATOM 1336 N N . MET A 1 177 ? 2.334 -7.354 11.121 1.00 70.44 177 MET A N 1
ATOM 1337 C CA . MET A 1 177 ? 1.540 -8.471 10.630 1.00 70.44 177 MET A CA 1
ATOM 1338 C C . MET A 1 177 ? 1.710 -8.513 9.113 1.00 70.44 177 MET A C 1
ATOM 1340 O O . MET A 1 177 ? 0.997 -7.848 8.370 1.00 70.44 177 MET A O 1
ATOM 1344 N N . SER A 1 178 ? 2.709 -9.250 8.634 1.00 65.69 178 SER A N 1
ATOM 1345 C CA . SER A 1 178 ? 2.987 -9.358 7.198 1.00 65.69 178 SER A CA 1
ATOM 1346 C C . SER A 1 178 ? 1.992 -10.266 6.471 1.00 65.69 178 SER A C 1
ATOM 1348 O O . SER A 1 178 ? 1.943 -10.275 5.243 1.00 65.69 178 SER A O 1
ATOM 1350 N N . GLU A 1 179 ? 1.212 -11.057 7.215 1.00 70.81 179 GLU A N 1
ATOM 1351 C CA . GLU A 1 179 ? 0.311 -12.073 6.673 1.00 70.81 179 GLU A CA 1
ATOM 1352 C C . GLU A 1 179 ? -1.131 -11.871 7.168 1.00 70.81 179 GLU A C 1
ATOM 1354 O O . GLU A 1 179 ? -1.353 -11.648 8.362 1.00 70.81 179 GLU A O 1
ATOM 1359 N N . PRO A 1 180 ? -2.153 -12.034 6.305 1.00 72.56 180 PRO A N 1
ATOM 1360 C CA . PRO A 1 180 ? -3.558 -11.913 6.710 1.00 72.56 180 PRO A CA 1
ATOM 1361 C C . PRO A 1 180 ? -3.945 -12.798 7.907 1.00 72.56 180 PRO A C 1
ATOM 1363 O O . PRO A 1 180 ? -4.689 -12.367 8.783 1.00 72.56 180 PRO A O 1
ATOM 1366 N N . MET A 1 181 ? -3.379 -14.007 8.010 1.00 80.50 181 MET A N 1
ATOM 1367 C CA . MET A 1 181 ? -3.654 -14.920 9.130 1.00 80.50 181 MET A CA 1
ATOM 1368 C C . MET A 1 181 ? -3.199 -14.362 10.487 1.00 80.50 181 MET A C 1
ATOM 1370 O O . MET A 1 181 ? -3.796 -14.680 11.514 1.00 80.50 181 MET A O 1
ATOM 1374 N N . GLN A 1 182 ? -2.151 -13.532 10.508 1.00 84.62 182 GLN A N 1
ATOM 1375 C CA . GLN A 1 182 ? -1.642 -12.926 11.740 1.00 84.62 182 GLN A CA 1
ATOM 1376 C C . GLN A 1 182 ? -2.620 -11.874 12.275 1.00 84.62 182 GLN A C 1
ATOM 1378 O O . GLN A 1 182 ? -2.870 -11.842 13.479 1.00 84.62 182 GLN A O 1
ATOM 1383 N N . HIS A 1 183 ? -3.241 -11.095 11.384 1.00 85.00 183 HIS A N 1
ATOM 1384 C CA . HIS A 1 183 ? -4.286 -10.128 11.730 1.00 85.00 183 HIS A CA 1
ATOM 1385 C C . HIS A 1 183 ? -5.480 -10.814 12.401 1.00 85.00 183 HIS A C 1
ATOM 1387 O O . HIS A 1 183 ? -5.911 -10.419 13.487 1.00 85.00 183 HIS A O 1
ATOM 1393 N N . GLU A 1 184 ? -5.971 -11.900 11.798 1.00 85.56 184 GLU A N 1
ATOM 1394 C CA . GLU A 1 184 ? -7.077 -12.684 12.350 1.00 85.56 184 GLU A CA 1
ATOM 1395 C C . GLU A 1 184 ? -6.713 -13.305 13.708 1.00 85.56 184 GLU A C 1
ATOM 1397 O O . GLU A 1 184 ? -7.489 -13.225 14.664 1.00 85.56 184 GLU A O 1
ATOM 1402 N N . ALA A 1 185 ? -5.524 -13.909 13.813 1.00 88.25 185 ALA A N 1
ATOM 1403 C CA . ALA A 1 185 ? -5.053 -14.532 15.046 1.00 88.25 185 ALA A CA 1
ATOM 1404 C C . ALA A 1 185 ? -4.977 -13.519 16.195 1.00 88.25 185 ALA A C 1
ATOM 1406 O O . ALA A 1 185 ? -5.440 -13.802 17.301 1.00 88.25 185 ALA A O 1
ATOM 1407 N N . VAL A 1 186 ? -4.446 -12.325 15.925 1.00 89.19 186 VAL A N 1
ATOM 1408 C CA . VAL A 1 186 ? -4.314 -11.242 16.902 1.00 89.19 186 VAL A CA 1
ATOM 1409 C C . VAL A 1 186 ? -5.685 -10.731 17.356 1.00 89.19 186 VAL A C 1
ATOM 1411 O O . VAL A 1 186 ? -5.915 -10.645 18.566 1.00 89.19 186 VAL A O 1
ATOM 1414 N N . LEU A 1 187 ? -6.632 -10.504 16.440 1.00 90.94 187 LEU A N 1
ATOM 1415 C CA . LEU A 1 187 ? -8.013 -10.136 16.788 1.00 90.94 187 LEU A CA 1
ATOM 1416 C C . LEU A 1 187 ? -8.693 -11.203 17.664 1.00 90.94 187 LEU A C 1
ATOM 1418 O O . LEU A 1 187 ? -9.350 -10.878 18.660 1.00 90.94 187 LEU A O 1
ATOM 1422 N N . LYS A 1 188 ? -8.495 -12.490 17.343 1.00 90.69 188 LYS A N 1
ATOM 1423 C CA . LYS A 1 188 ? -9.036 -13.628 18.110 1.00 90.69 188 LYS A CA 1
ATOM 1424 C C . LYS A 1 188 ? -8.507 -13.706 19.540 1.00 90.69 188 LYS A C 1
ATOM 1426 O O . LYS A 1 188 ? -9.213 -14.212 20.407 1.00 90.69 188 LYS A O 1
ATOM 1431 N N . THR A 1 189 ? -7.308 -13.188 19.822 1.00 90.19 189 THR A N 1
ATOM 1432 C CA . THR A 1 189 ? -6.782 -13.174 21.199 1.00 90.19 189 THR A CA 1
ATOM 1433 C C . THR A 1 189 ? -7.573 -12.267 22.140 1.00 90.19 189 THR A C 1
ATOM 1435 O O . THR A 1 189 ? -7.451 -12.400 23.355 1.00 90.19 189 THR A O 1
ATOM 1438 N N . GLY A 1 190 ? -8.313 -11.291 21.600 1.00 88.50 190 GLY A N 1
ATOM 1439 C CA . GLY A 1 190 ? -8.959 -10.246 22.391 1.00 88.50 190 GLY A CA 1
ATOM 1440 C C . GLY A 1 190 ? -7.980 -9.341 23.144 1.00 88.50 190 GLY A C 1
ATOM 1441 O O . GLY A 1 190 ? -8.410 -8.574 24.004 1.00 88.50 190 GLY A O 1
ATOM 1442 N N . LYS A 1 191 ? -6.674 -9.405 22.850 1.00 89.69 191 LYS A N 1
ATOM 1443 C CA . LYS A 1 191 ? -5.668 -8.460 23.363 1.00 89.69 191 LYS A CA 1
ATOM 1444 C C . LYS A 1 191 ? -5.673 -7.136 22.601 1.00 89.69 191 LYS A C 1
ATOM 1446 O O . LYS A 1 191 ? -5.187 -6.142 23.130 1.00 89.69 191 LYS A O 1
ATOM 1451 N N . VAL A 1 192 ? -6.243 -7.135 21.400 1.00 93.81 192 VAL A N 1
ATOM 1452 C CA . VAL A 1 192 ? -6.480 -5.951 20.576 1.00 93.81 192 VAL A CA 1
ATOM 1453 C C . VAL A 1 192 ? -7.923 -5.990 20.082 1.00 93.81 192 VAL A C 1
ATOM 1455 O O . VAL A 1 192 ? -8.511 -7.069 19.972 1.00 93.81 192 VAL A O 1
ATOM 1458 N N . ASP A 1 193 ? -8.480 -4.820 19.802 1.00 95.38 193 ASP A N 1
ATOM 1459 C CA . ASP A 1 193 ? -9.862 -4.658 19.345 1.00 95.38 193 ASP A CA 1
ATOM 1460 C C . ASP A 1 193 ? -9.925 -4.358 17.843 1.00 95.38 193 ASP A C 1
ATOM 1462 O O . ASP A 1 193 ? -10.878 -4.752 17.171 1.00 95.38 193 ASP A O 1
ATOM 1466 N N . VAL A 1 194 ? -8.887 -3.693 17.325 1.00 94.69 194 VAL A N 1
ATOM 1467 C CA . VAL A 1 194 ? -8.783 -3.232 15.939 1.00 94.69 194 VAL A CA 1
ATOM 1468 C C . VAL A 1 194 ? -7.383 -3.532 15.401 1.00 94.69 194 VAL A C 1
ATOM 1470 O O . VAL A 1 194 ? -6.390 -3.355 16.111 1.00 94.69 194 VAL A O 1
ATOM 1473 N N . VAL A 1 195 ? -7.296 -3.956 14.143 1.00 92.00 195 VAL A N 1
ATOM 1474 C CA . VAL A 1 195 ? -6.044 -4.081 13.374 1.00 92.00 195 VAL A CA 1
ATOM 1475 C C . VAL A 1 195 ? -6.177 -3.329 12.051 1.00 92.00 195 VAL A C 1
ATOM 1477 O O . VAL A 1 195 ? -7.293 -3.079 11.596 1.00 92.00 195 VAL A O 1
ATOM 1480 N N . ILE A 1 196 ? -5.055 -2.987 11.421 1.00 86.81 196 ILE A N 1
ATOM 1481 C CA . ILE A 1 196 ? -5.039 -2.489 10.038 1.00 86.81 196 ILE A CA 1
ATOM 1482 C C . ILE A 1 196 ? -4.616 -3.620 9.114 1.00 86.81 196 ILE A C 1
ATOM 1484 O O . ILE A 1 196 ? -3.596 -4.241 9.393 1.00 86.81 196 ILE A O 1
ATOM 1488 N N . ALA A 1 197 ? -5.367 -3.843 8.034 1.00 76.25 197 ALA A N 1
ATOM 1489 C CA . ALA A 1 197 ? -5.051 -4.796 6.969 1.00 76.25 197 ALA A CA 1
ATOM 1490 C C . ALA A 1 197 ? -5.487 -4.256 5.600 1.00 76.25 197 ALA A C 1
ATOM 1492 O O . ALA A 1 197 ? -6.454 -3.458 5.563 1.00 76.25 197 ALA A O 1
#

pLDDT: mean 80.33, std 16.74, range [34.62, 97.88]

Foldseek 3Di:
DDDDDDDDDDDVVVVVVVVVVVVVVVVVPPPVPPFAEAEEEEAPDPLCVVVVVCQVVVVQVVVRHHYDYDYDDDQPPQLVCCVVVVHVYYDHDPLSVVVCVVVVPPDDDDDDRDDQDVVDPFAKDFDPPAPCDALLSQFQFEEEALAGPVRVVRNVVSCVVNVHDPVRHNYHYRQDDPDPVSLVVVNVVVPGGIYGD

Secondary structure (DSSP, 8-state):
-----------HHHHHHHHHHHHHHHHTT----PPPEEEEEE-S-GGGHHHHHHHHTTHHHHTT-EEEEEE--STTHHHHHHHTTS-SEE---HHHHHHHHHTT-----------PPTT---SEEE-TTSS--SGGGGTT-EEEE--SHHHHHHHHHHHHHTT--GGGSEEEE-----SHHHHHHHHHTTS-SEEE-

Radius of gyration: 32.53 Å; chains: 1; bounding box: 92×32×100 Å

Sequence (197 aa):
MKRFIGFRKPAACALLAGFALMLLAGAACTRNKELPVVRLAYTRSIDDLPFFVGMEEKLFEREGVRVEMTRLTGNTSALAGVMRNDIQAAVIGLPQVYSAAGQSIPIKVVAWLGRTHPGTHCGLHVRKDAPIYDLEDLRGKRIAVSGDVSSRMVVYQALEQGGVAAEDAQIILGLEMSEPMQHEAVLKTGKVDVVIA